Protein AF-N6TMQ9-F1 (afdb_monomer)

InterPro domains:
  IPR000626 Ubiquitin-like domain [PF00240] (33-83)
  IPR000626 Ubiquitin-like domain [PS50053] (31-88)
  IPR000626 Ubiquitin-like domain [SM00213] (31-98)
  IPR029071 Ubiquitin-like domain superfamily [SSF54236] (15-88)
  IPR041170 RING/Ubox-like zinc-binding domain [PF17978] (97-187)
  IPR044066 TRIAD supradomain [PS51873] (103-236)
  IPR047535 E3 ubiquitin-protein ligase parkin, RING finger, HC subclass [cd16627] (105-162)

Mean predicted aligned error: 17.0 Å

Structure (mmCIF, N/CA/C/O backbone):
data_AF-N6TMQ9-F1
#
_entry.id   AF-N6TMQ9-F1
#
loop_
_atom_site.group_PDB
_atom_site.id
_atom_site.type_symbol
_atom_site.label_atom_id
_atom_site.label_alt_id
_atom_site.label_comp_id
_atom_site.label_asym_id
_atom_site.label_entity_id
_atom_site.label_seq_id
_atom_site.pdbx_PDB_ins_code
_atom_site.Cartn_x
_atom_site.Cartn_y
_atom_site.Cartn_z
_atom_site.occupancy
_atom_site.B_iso_or_equiv
_atom_site.auth_seq_id
_atom_site.auth_comp_id
_atom_site.auth_asym_id
_atom_site.auth_atom_id
_atom_site.pdbx_PDB_model_num
ATOM 1 N N . MET A 1 1 ? -13.960 -50.297 29.062 1.00 49.88 1 MET A N 1
ATOM 2 C CA . MET A 1 1 ? -14.247 -49.759 27.713 1.00 49.88 1 MET A CA 1
ATOM 3 C C . MET A 1 1 ? -15.327 -48.664 27.676 1.00 49.88 1 MET A C 1
ATOM 5 O O . MET A 1 1 ? -15.375 -47.942 26.696 1.00 49.88 1 MET A O 1
ATOM 9 N N . LEU A 1 2 ? -16.142 -48.468 28.729 1.00 43.31 2 LEU A N 1
ATOM 10 C CA . LEU A 1 2 ? -17.252 -47.489 28.736 1.00 43.31 2 LEU A CA 1
ATOM 11 C C . LEU A 1 2 ? -16.959 -46.128 29.413 1.00 43.31 2 LEU A C 1
ATOM 13 O O . LEU A 1 2 ? -17.840 -45.283 29.476 1.00 43.31 2 LEU A O 1
ATOM 17 N N . ARG A 1 3 ? -15.743 -45.902 29.930 1.00 42.47 3 ARG A N 1
ATOM 18 C CA . ARG A 1 3 ? -15.333 -44.631 30.575 1.00 42.47 3 ARG A CA 1
ATOM 19 C C . ARG A 1 3 ? -14.547 -43.682 29.659 1.00 42.47 3 ARG A C 1
ATOM 21 O O . ARG A 1 3 ? -14.243 -42.569 30.060 1.00 42.47 3 ARG A O 1
ATOM 28 N N . PHE A 1 4 ? -14.220 -44.127 28.445 1.00 38.81 4 PHE A N 1
ATOM 29 C CA . PHE A 1 4 ? -13.441 -43.354 27.468 1.00 38.81 4 PHE A CA 1
ATOM 30 C C . PHE A 1 4 ? -14.332 -42.600 26.464 1.00 38.81 4 PHE A C 1
ATOM 32 O O . PHE A 1 4 ? -13.937 -41.568 25.938 1.00 38.81 4 PHE A O 1
ATOM 39 N N . LEU A 1 5 ? -15.558 -43.082 26.227 1.00 42.69 5 LEU A N 1
ATOM 40 C CA . LEU A 1 5 ? -16.507 -42.448 25.303 1.00 42.69 5 LEU A CA 1
ATOM 41 C C . LEU A 1 5 ? -17.233 -41.253 25.945 1.00 42.69 5 LEU A C 1
ATOM 43 O O . LEU A 1 5 ? -17.522 -40.274 25.267 1.00 42.69 5 LEU A O 1
ATOM 47 N N . THR A 1 6 ? -17.470 -41.273 27.260 1.00 46.84 6 THR A N 1
ATOM 48 C CA . THR A 1 6 ? -18.201 -40.200 27.960 1.00 46.84 6 THR A CA 1
ATOM 49 C C . THR A 1 6 ? -17.381 -38.922 28.163 1.00 46.84 6 THR A C 1
ATOM 51 O O . THR A 1 6 ? -17.963 -37.847 28.260 1.00 46.84 6 THR A O 1
ATOM 54 N N . SER A 1 7 ? -16.045 -39.001 28.199 1.00 47.62 7 SER A N 1
ATOM 55 C CA . SER A 1 7 ? -15.175 -37.815 28.294 1.00 47.62 7 SER A CA 1
ATOM 56 C C . SER A 1 7 ? -14.948 -37.138 26.940 1.00 47.62 7 SER A C 1
ATOM 58 O O . SER A 1 7 ? -14.754 -35.926 26.888 1.00 47.62 7 SER A O 1
ATOM 60 N N . PHE A 1 8 ? -15.022 -37.899 25.842 1.00 43.38 8 PHE A N 1
ATOM 61 C CA . PHE A 1 8 ? -14.800 -37.385 24.490 1.00 43.38 8 PHE A CA 1
ATOM 62 C C . PHE A 1 8 ? -16.003 -36.575 23.979 1.00 43.38 8 PHE A C 1
ATOM 64 O O . PHE A 1 8 ? -15.837 -35.457 23.493 1.00 43.38 8 PHE A O 1
ATOM 71 N N . PHE A 1 9 ? -17.228 -37.082 24.176 1.00 46.47 9 PHE A N 1
ATOM 72 C CA . PHE A 1 9 ? -18.453 -36.359 23.803 1.00 46.47 9 PHE A CA 1
ATOM 73 C C . PHE A 1 9 ? -18.733 -35.152 24.711 1.00 46.47 9 PHE A C 1
ATOM 75 O O . PHE A 1 9 ? -19.207 -34.126 24.227 1.00 46.47 9 PHE A O 1
ATOM 82 N N . GLY A 1 10 ? -18.384 -35.234 26.001 1.00 49.62 10 GLY A N 1
ATOM 83 C CA . GLY A 1 10 ? -18.523 -34.114 26.938 1.00 49.62 10 GLY A CA 1
ATOM 84 C C . GLY A 1 10 ? -17.637 -32.916 26.580 1.00 49.62 10 GLY A C 1
ATOM 85 O O . GLY A 1 10 ? -18.103 -31.781 26.626 1.00 49.62 10 GLY A O 1
ATOM 86 N N . ASN A 1 11 ? -16.392 -33.158 26.150 1.00 52.50 11 ASN A N 1
ATOM 87 C CA . ASN A 1 11 ? -15.477 -32.087 25.739 1.00 52.50 11 ASN A CA 1
ATOM 88 C C . ASN A 1 11 ? -15.899 -31.428 24.419 1.00 52.50 11 ASN A C 1
ATOM 90 O O . ASN A 1 11 ? -15.850 -30.206 24.305 1.00 52.50 11 ASN A O 1
ATOM 94 N N . LEU A 1 12 ? -16.368 -32.211 23.441 1.00 56.59 12 LEU A N 1
ATOM 95 C CA . LEU A 1 12 ? -16.851 -31.663 22.170 1.00 56.59 12 LEU A CA 1
ATOM 96 C C . LEU A 1 12 ? -18.105 -30.795 22.374 1.00 56.59 12 LEU A C 1
ATOM 98 O O . LEU A 1 12 ? -18.228 -29.733 21.765 1.00 56.59 12 LEU A O 1
ATOM 102 N N . PHE A 1 13 ? -18.997 -31.205 23.283 1.00 54.50 13 PHE A N 1
ATOM 103 C CA . PHE A 1 13 ? -20.203 -30.449 23.625 1.00 54.50 13 PHE A CA 1
ATOM 104 C C . PHE A 1 13 ? -19.884 -29.158 24.397 1.00 54.50 13 PHE A C 1
ATOM 106 O O . PHE A 1 13 ? -20.499 -28.130 24.131 1.00 54.50 13 PHE A O 1
ATOM 113 N N . GLN A 1 14 ? -18.875 -29.168 25.279 1.00 54.84 14 GLN A N 1
ATOM 114 C CA . GLN A 1 14 ? -18.392 -27.952 25.947 1.00 54.84 14 GLN A CA 1
ATOM 115 C C . GLN A 1 14 ? -17.724 -26.970 24.976 1.00 54.84 14 GLN A C 1
ATOM 117 O O . GLN A 1 14 ? -17.974 -25.772 25.059 1.00 54.84 14 GLN A O 1
ATOM 122 N N . ILE A 1 15 ? -16.943 -27.454 24.005 1.00 57.00 15 ILE A N 1
ATOM 123 C CA . ILE A 1 15 ? -16.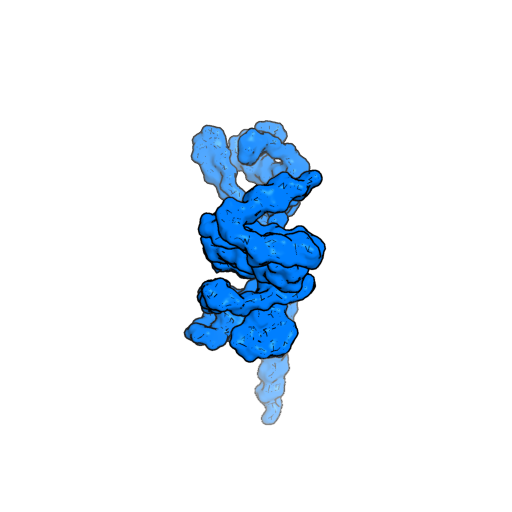315 -26.602 22.981 1.00 57.00 15 ILE A CA 1
ATOM 124 C C . ILE A 1 15 ? -17.372 -26.007 22.035 1.00 57.00 15 ILE A C 1
ATOM 126 O O . ILE A 1 15 ? -17.325 -24.814 21.739 1.00 57.00 15 ILE A O 1
ATOM 130 N N . MET A 1 16 ? -18.368 -26.794 21.606 1.00 48.00 16 MET A N 1
ATOM 131 C CA . MET A 1 16 ? -19.488 -26.284 20.801 1.00 48.00 16 MET A CA 1
ATOM 132 C C . MET A 1 16 ?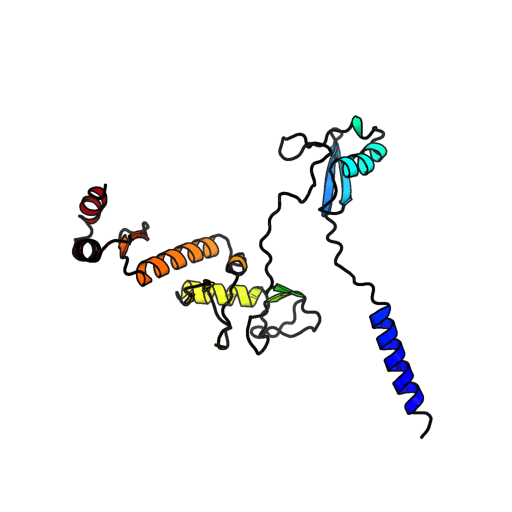 -20.351 -25.280 21.571 1.00 48.00 16 MET A C 1
ATOM 134 O O . MET A 1 16 ? -20.770 -24.277 20.995 1.00 48.00 16 MET A O 1
ATOM 138 N N . LEU A 1 17 ? -20.574 -25.495 22.871 1.00 51.78 17 LEU A N 1
ATOM 139 C CA . LEU A 1 17 ? -21.278 -24.535 23.717 1.00 51.78 17 LEU A CA 1
ATOM 140 C C . LEU A 1 17 ? -20.448 -23.253 23.905 1.00 51.78 17 LEU A C 1
ATOM 142 O O . LEU A 1 17 ? -21.020 -22.169 23.861 1.00 51.78 17 LEU A O 1
ATOM 146 N N . HIS A 1 18 ? -19.115 -23.336 24.001 1.00 49.88 18 HIS A N 1
ATOM 147 C CA . HIS A 1 18 ? -18.222 -22.166 24.034 1.00 49.88 18 HIS A CA 1
ATOM 148 C C . HIS A 1 18 ? -18.201 -21.386 22.707 1.00 49.88 18 HIS A C 1
ATOM 150 O O . HIS A 1 18 ? -18.075 -20.165 22.725 1.00 49.88 18 HIS A O 1
ATOM 156 N N . LEU A 1 19 ? -18.371 -22.057 21.560 1.00 49.53 19 LEU A N 1
ATOM 157 C CA . LEU A 1 19 ? -18.496 -21.417 20.241 1.00 49.53 19 LEU A CA 1
ATOM 158 C C . LEU A 1 19 ? -19.875 -20.774 20.019 1.00 49.53 19 LEU A C 1
ATOM 160 O O . LEU A 1 19 ? -19.959 -19.728 19.383 1.00 49.53 19 LEU A O 1
ATOM 164 N N . LEU A 1 20 ? -20.946 -21.353 20.576 1.00 50.25 20 LEU A N 1
ATOM 165 C CA . LEU A 1 20 ? -22.306 -20.794 20.522 1.00 50.25 20 LEU A CA 1
ATOM 166 C C . LEU A 1 20 ? -22.555 -19.698 21.576 1.00 50.25 20 LEU A C 1
ATOM 168 O O . LEU A 1 20 ? -23.409 -18.838 21.374 1.00 50.25 20 LEU A O 1
ATOM 172 N N . THR A 1 21 ? -21.800 -19.703 22.680 1.00 44.78 21 THR A N 1
ATOM 173 C CA . THR A 1 21 ? -21.795 -18.645 23.713 1.00 44.78 21 THR A CA 1
ATOM 174 C C . THR A 1 21 ? -20.707 -17.600 23.498 1.00 44.78 21 THR A C 1
ATOM 176 O O . THR A 1 21 ? -20.714 -16.572 24.180 1.00 44.78 21 THR A O 1
ATOM 179 N N . SER A 1 22 ? -19.811 -17.808 22.523 1.00 41.06 22 SER A N 1
ATOM 180 C CA . SER A 1 22 ? -18.932 -16.763 22.016 1.00 41.06 22 SER A CA 1
ATOM 181 C C . SER A 1 22 ? -19.818 -15.718 21.350 1.00 41.06 22 SER A C 1
ATOM 183 O O . SER A 1 22 ? -20.134 -15.777 20.161 1.00 41.06 22 SER A O 1
ATOM 185 N N . LYS A 1 23 ? -20.281 -14.761 22.164 1.00 45.53 23 LYS A N 1
ATOM 186 C CA . LYS A 1 23 ? -20.714 -13.447 21.705 1.00 45.53 23 LYS A CA 1
ATOM 187 C C . LYS A 1 23 ? -19.746 -13.080 20.594 1.00 45.53 23 LYS A C 1
ATOM 189 O O . LYS A 1 23 ? -18.543 -13.013 20.842 1.00 45.53 23 LYS A O 1
ATOM 194 N N . LYS A 1 24 ? -20.266 -12.875 19.383 1.00 43.69 24 LYS A N 1
ATOM 195 C CA . LYS A 1 24 ? -19.542 -12.145 18.351 1.00 43.69 24 LYS A CA 1
ATOM 196 C C . LYS A 1 24 ? -19.080 -10.858 19.024 1.00 43.69 24 LYS A C 1
ATOM 198 O O . LYS A 1 24 ? -19.863 -9.920 19.147 1.00 43.69 24 LYS A O 1
ATOM 203 N N . ASN A 1 25 ? -17.835 -10.823 19.483 1.00 39.78 25 ASN A N 1
ATOM 204 C CA . ASN A 1 25 ? -17.145 -9.588 19.778 1.00 39.78 25 ASN A CA 1
ATOM 205 C C . ASN A 1 25 ? -16.840 -9.002 18.404 1.00 39.78 25 ASN A C 1
ATOM 207 O O . ASN A 1 25 ? -15.722 -9.049 17.902 1.00 39.78 25 ASN A O 1
ATOM 211 N N . ILE A 1 26 ? -17.907 -8.520 17.759 1.00 42.19 26 ILE A N 1
ATOM 212 C CA . ILE A 1 26 ? -17.824 -7.374 16.878 1.00 42.19 26 ILE A CA 1
ATOM 213 C C . ILE A 1 26 ? -17.051 -6.387 17.734 1.00 42.19 26 ILE A C 1
ATOM 215 O O . ILE A 1 26 ? -17.527 -6.026 18.811 1.00 42.19 26 ILE A O 1
ATOM 219 N N . ILE A 1 27 ? -15.824 -6.071 17.329 1.00 47.19 27 ILE A N 1
ATOM 220 C CA . ILE A 1 27 ? -15.111 -4.921 17.861 1.00 47.19 27 ILE A CA 1
ATOM 221 C C . ILE A 1 27 ? -16.122 -3.786 17.722 1.00 47.19 27 ILE A C 1
ATOM 223 O O . ILE A 1 27 ? -16.440 -3.370 16.607 1.00 47.19 27 ILE A O 1
ATOM 227 N N . GLN A 1 28 ? -16.766 -3.398 18.822 1.00 47.31 28 GLN A N 1
ATOM 228 C CA . GLN A 1 28 ? -17.579 -2.201 18.828 1.00 47.31 28 GLN A CA 1
ATOM 229 C C . GLN A 1 28 ? -16.535 -1.110 18.658 1.00 47.31 28 GLN A C 1
ATOM 231 O O . GLN A 1 28 ? -15.801 -0.823 19.598 1.00 47.31 28 GLN A O 1
ATOM 236 N N . ASN A 1 29 ? -16.355 -0.629 17.425 1.00 58.31 29 ASN A N 1
ATOM 237 C CA . ASN A 1 29 ? -15.517 0.526 17.144 1.00 58.31 29 ASN A CA 1
ATOM 238 C C . ASN A 1 29 ? -16.144 1.691 17.912 1.00 58.31 29 ASN A C 1
ATOM 240 O O . ASN A 1 29 ? -17.051 2.338 17.407 1.00 58.31 29 ASN A O 1
ATOM 244 N N . LEU A 1 30 ? -15.738 1.874 19.164 1.00 67.94 30 LEU A N 1
ATOM 245 C CA . LEU A 1 30 ? -16.123 2.993 20.005 1.00 67.94 30 LEU A CA 1
ATOM 246 C C . LEU A 1 30 ? -15.142 4.124 19.709 1.00 67.94 30 LEU A C 1
ATOM 248 O O . LEU A 1 30 ? -13.927 3.928 19.714 1.00 67.94 30 LEU A O 1
ATOM 252 N N . LEU A 1 31 ? -15.682 5.295 19.402 1.00 81.12 31 LEU A N 1
ATOM 253 C CA . LEU A 1 31 ? -14.928 6.521 19.221 1.00 81.12 31 LEU A CA 1
ATOM 254 C C . LEU A 1 31 ? -14.891 7.256 20.564 1.00 81.12 31 LEU A C 1
ATOM 256 O O . LEU A 1 31 ? -15.930 7.711 21.047 1.00 81.12 31 LEU A O 1
ATOM 260 N N . SER A 1 32 ? -13.704 7.386 21.154 1.00 82.19 32 SER A N 1
ATOM 261 C CA . SER A 1 32 ? -13.502 8.211 22.348 1.00 82.19 32 SER A CA 1
ATOM 262 C C . SER A 1 32 ? -13.390 9.682 21.950 1.00 82.19 32 SER A C 1
ATOM 264 O O . SER A 1 32 ? -12.488 10.075 21.208 1.00 82.19 32 SER A O 1
ATOM 266 N N . ILE A 1 33 ? -14.311 10.507 22.442 1.00 83.88 33 ILE A N 1
ATOM 267 C CA . ILE A 1 33 ? -14.381 11.941 22.160 1.00 83.88 33 ILE A CA 1
ATOM 268 C C . ILE A 1 33 ? -14.059 12.724 23.426 1.00 83.88 33 ILE A C 1
ATOM 270 O O . ILE A 1 33 ? -14.658 12.517 24.482 1.00 83.88 33 ILE A O 1
ATOM 274 N N . TYR A 1 34 ? -13.147 13.685 23.285 1.00 85.62 34 TYR A N 1
ATOM 275 C CA . TYR A 1 34 ? -12.799 14.637 24.332 1.00 85.62 34 TYR A CA 1
ATOM 276 C C . TYR A 1 34 ? -13.560 15.944 24.123 1.00 85.62 34 TYR A C 1
ATOM 278 O O . TYR A 1 34 ? -13.341 16.660 23.145 1.00 85.62 34 TYR A O 1
ATOM 286 N N . VAL A 1 35 ? -14.443 16.277 25.060 1.00 87.25 35 VAL A N 1
ATOM 287 C CA . VAL A 1 35 ? -15.216 17.520 25.045 1.00 87.25 35 VAL A CA 1
ATOM 288 C C . VAL A 1 35 ? -14.588 18.502 26.019 1.00 87.25 35 VAL A C 1
ATOM 290 O O . VAL A 1 35 ? -14.665 18.330 27.236 1.00 87.25 35 VAL A O 1
ATOM 293 N N . LYS A 1 36 ? -13.958 19.544 25.476 1.00 86.38 36 LYS A N 1
ATOM 294 C CA . LYS A 1 36 ? -13.391 20.638 26.263 1.00 86.38 36 LYS A CA 1
ATOM 295 C C . LYS A 1 36 ? -14.423 21.748 26.431 1.00 86.38 36 LYS A C 1
ATOM 297 O O . LYS A 1 36 ? -14.937 22.275 25.448 1.00 86.38 36 LYS A O 1
ATOM 302 N N . THR A 1 37 ? -14.718 22.104 27.674 1.00 82.31 37 THR A N 1
ATOM 303 C CA . THR A 1 37 ? -15.678 23.162 27.998 1.00 82.31 37 THR A CA 1
ATOM 304 C C . THR A 1 37 ? -15.010 24.535 28.027 1.00 82.31 37 THR A C 1
ATOM 306 O O . THR A 1 37 ? -13.789 24.657 28.161 1.00 82.31 37 THR A O 1
ATOM 309 N N . ILE A 1 38 ? -15.827 25.591 27.963 1.00 77.88 38 ILE A N 1
ATOM 310 C CA . ILE A 1 38 ? -15.375 26.987 28.106 1.00 77.88 38 ILE A CA 1
ATOM 311 C C . ILE A 1 38 ? -14.731 27.219 29.489 1.00 77.88 38 ILE A C 1
ATOM 313 O O . ILE A 1 38 ? -13.807 28.016 29.611 1.00 77.88 38 ILE A O 1
ATOM 317 N N . GLY A 1 39 ? -15.155 26.468 30.513 1.00 75.00 39 GLY A N 1
ATOM 318 C CA . GLY A 1 39 ? -14.582 26.502 31.864 1.00 75.00 39 GLY A CA 1
ATOM 319 C C . GLY A 1 39 ? -13.255 25.748 32.018 1.00 75.00 39 GLY A C 1
ATOM 320 O O . GLY A 1 39 ? -12.732 25.665 33.125 1.00 75.00 39 GLY A O 1
ATOM 321 N N . GLY A 1 40 ? -12.710 25.176 30.939 1.00 77.25 40 GLY A N 1
ATOM 322 C CA . GLY A 1 40 ? -11.417 24.486 30.938 1.00 77.25 40 GLY A CA 1
ATOM 323 C C . GLY A 1 40 ? -11.456 23.021 31.384 1.00 77.25 40 GLY A C 1
ATOM 324 O O . GLY A 1 40 ? -10.428 22.348 31.308 1.00 77.25 40 GLY A O 1
ATOM 325 N N . SER A 1 41 ? -12.615 22.493 31.791 1.00 82.00 41 SER A N 1
ATOM 326 C CA . SER A 1 41 ? -12.777 21.063 32.074 1.00 82.00 41 SER A CA 1
ATOM 327 C C . SER A 1 41 ? -12.810 20.245 30.779 1.00 82.00 41 SER A C 1
ATOM 329 O O . SER A 1 41 ? -13.292 20.710 29.746 1.00 82.00 41 SER A O 1
ATOM 331 N N . THR A 1 42 ? -12.275 19.024 30.827 1.00 84.94 42 THR A N 1
ATOM 332 C CA . THR A 1 42 ? -12.314 18.074 29.706 1.00 84.94 42 THR A CA 1
ATOM 333 C C . THR A 1 42 ? -13.077 16.834 30.142 1.00 84.94 42 THR A C 1
ATOM 335 O O . THR A 1 42 ? -12.705 16.198 31.125 1.00 84.94 42 THR A O 1
ATOM 338 N N . LEU A 1 43 ? -14.141 16.505 29.417 1.00 85.12 43 LEU A N 1
ATOM 339 C CA . LEU A 1 43 ? -14.925 15.288 29.598 1.00 85.12 43 LEU A CA 1
ATOM 340 C C . LEU A 1 43 ? -14.540 14.284 28.512 1.00 85.12 43 LEU A C 1
ATOM 342 O O . LEU A 1 43 ? -14.361 14.670 27.359 1.00 85.12 43 LEU A O 1
ATOM 346 N N . CYS A 1 44 ? -14.420 13.010 28.873 1.00 84.12 44 CYS A N 1
ATOM 347 C CA . CYS A 1 44 ? -14.192 11.922 27.926 1.00 84.12 44 CYS A CA 1
ATOM 348 C C . CYS A 1 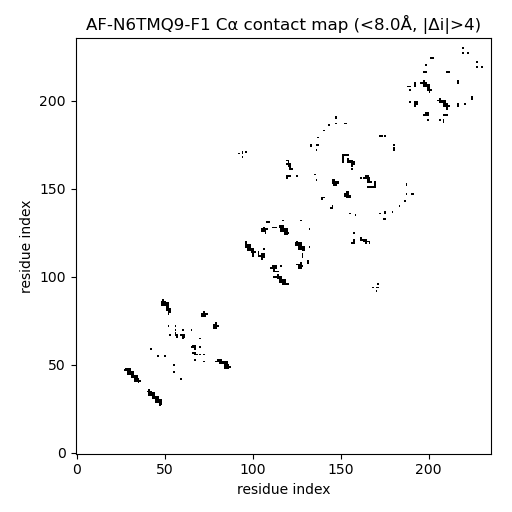44 ? -15.470 11.088 27.825 1.00 84.12 44 CYS A C 1
ATOM 350 O O . CYS A 1 44 ? -16.006 10.674 28.854 1.00 84.12 44 CYS A O 1
ATOM 352 N N . ILE A 1 45 ? -15.957 10.863 26.608 1.00 86.25 45 ILE A N 1
ATOM 353 C CA . ILE A 1 45 ? -17.116 10.009 26.341 1.00 86.25 45 ILE A CA 1
ATOM 354 C C . ILE A 1 45 ? -16.782 9.014 25.234 1.00 86.25 45 ILE A C 1
ATOM 356 O O . ILE A 1 45 ? -16.155 9.380 24.243 1.00 86.25 45 ILE A O 1
ATOM 360 N N . ASP A 1 46 ? -17.248 7.779 25.376 1.00 83.88 46 ASP A N 1
ATOM 361 C CA . ASP A 1 46 ? -17.168 6.773 24.320 1.00 83.88 46 ASP A CA 1
ATOM 362 C C . ASP A 1 46 ? -18.507 6.715 23.586 1.00 83.88 46 ASP A C 1
ATOM 364 O O . ASP A 1 46 ? -19.559 6.501 24.196 1.00 83.88 46 ASP A O 1
ATOM 368 N N . VAL A 1 47 ? -18.483 6.936 22.273 1.00 83.31 47 VAL A N 1
ATOM 369 C CA . VAL A 1 47 ? -19.689 6.960 21.440 1.00 83.31 47 VAL A CA 1
ATOM 370 C C . VAL A 1 47 ? -19.527 6.104 20.189 1.00 83.31 47 VAL A C 1
ATOM 372 O O . VAL A 1 47 ? -18.419 5.823 19.741 1.00 83.31 47 VAL A O 1
ATOM 375 N N . ASP A 1 48 ? -20.644 5.683 19.599 1.00 81.81 48 ASP A N 1
ATOM 376 C CA . ASP A 1 48 ? -20.629 5.022 18.292 1.00 81.81 48 ASP A CA 1
ATOM 377 C C . ASP A 1 48 ? -20.244 6.054 17.205 1.00 81.81 48 ASP A C 1
ATOM 379 O O . ASP A 1 48 ? -20.824 7.146 17.187 1.00 81.81 48 ASP A O 1
ATOM 383 N N . PRO A 1 49 ? -19.313 5.754 16.279 1.00 76.56 49 PRO A N 1
ATOM 384 C CA . PRO A 1 49 ? -18.942 6.644 15.176 1.00 76.56 49 PRO A CA 1
ATOM 385 C C . PRO A 1 49 ? -20.127 7.020 14.271 1.00 76.56 49 PRO A C 1
ATOM 387 O O . PRO A 1 49 ? -20.066 8.016 13.558 1.00 76.56 49 PRO A O 1
ATOM 390 N N . LYS A 1 50 ? -21.235 6.274 14.314 1.00 80.31 50 LYS A N 1
ATOM 391 C CA . LYS A 1 50 ? -22.475 6.579 13.584 1.00 80.31 50 LYS A CA 1
ATOM 392 C C . LYS A 1 50 ? -23.485 7.395 14.394 1.00 80.31 50 LYS A C 1
ATOM 394 O O . LYS A 1 50 ? -24.616 7.584 13.945 1.00 80.31 50 LYS A O 1
ATOM 399 N N . CYS A 1 51 ? -23.130 7.861 15.592 1.00 84.00 51 CYS A N 1
ATOM 400 C CA . CYS A 1 51 ? -24.040 8.667 16.397 1.00 84.00 51 CYS A CA 1
ATOM 401 C C . CYS A 1 51 ? -24.112 10.121 15.904 1.00 84.00 51 CYS A C 1
ATOM 403 O O . CYS A 1 51 ? -23.173 10.672 15.324 1.00 84.00 51 CYS A O 1
ATOM 405 N N . LYS A 1 52 ? -25.271 10.739 16.140 1.00 89.81 52 LYS A N 1
ATOM 406 C CA . LYS A 1 52 ? -25.534 12.142 15.818 1.00 89.81 52 LYS A CA 1
ATOM 407 C C . LYS A 1 52 ? -24.999 13.071 16.905 1.00 89.81 52 LYS A C 1
ATOM 409 O O . LYS A 1 52 ? -25.012 12.722 18.086 1.00 89.81 52 LYS A O 1
ATOM 414 N N . VAL A 1 53 ? -24.667 14.305 16.537 1.00 90.12 53 VAL A N 1
ATOM 415 C CA . VAL A 1 53 ? -24.307 15.373 17.488 1.00 90.12 53 VAL A CA 1
ATOM 416 C C . VAL A 1 53 ? -25.401 15.590 18.544 1.00 90.12 53 VAL A C 1
ATOM 418 O O . VAL A 1 53 ? -25.088 15.779 19.719 1.00 90.12 53 VAL A O 1
ATOM 421 N N . SER A 1 54 ? -26.680 15.461 18.175 1.00 91.44 54 SER A N 1
ATOM 422 C CA . SER A 1 54 ? -27.805 15.500 19.127 1.00 91.44 54 SER A CA 1
ATOM 423 C C . SER A 1 54 ? -27.682 14.496 20.283 1.00 91.44 54 SER A C 1
ATOM 425 O O . SER A 1 54 ? -28.094 14.783 21.408 1.00 91.44 54 SER A O 1
ATOM 427 N N . TYR A 1 55 ? -27.100 13.321 20.033 1.00 90.31 55 TYR A N 1
ATOM 428 C CA . TYR A 1 55 ? -26.872 12.299 21.050 1.00 90.31 55 TYR A CA 1
ATOM 429 C C . TYR A 1 55 ? -25.729 12.686 21.994 1.00 90.31 55 TYR A C 1
ATOM 431 O O . TYR A 1 55 ? -25.879 12.561 23.207 1.00 90.31 55 TYR A O 1
ATOM 439 N N . ILE A 1 56 ? -24.638 13.255 21.467 1.00 89.06 56 ILE A N 1
ATOM 440 C CA . ILE A 1 56 ? -23.546 13.804 22.289 1.00 89.06 56 ILE A CA 1
ATOM 441 C C . ILE A 1 56 ? -24.081 14.864 23.252 1.00 89.06 56 ILE A C 1
ATOM 443 O O . ILE A 1 56 ? -23.790 14.816 24.445 1.00 89.06 56 ILE A O 1
ATOM 447 N N . LYS A 1 57 ? -24.896 15.804 22.751 1.00 91.69 57 LYS A N 1
ATOM 448 C CA . LYS A 1 57 ? -25.481 16.869 23.576 1.00 91.69 57 LYS A CA 1
ATOM 449 C C . LYS A 1 57 ? -26.300 16.296 24.730 1.00 91.69 57 LYS A C 1
ATOM 451 O O . LYS A 1 57 ? -26.167 16.759 25.855 1.00 91.69 57 LYS A O 1
ATOM 456 N N . LYS A 1 58 ? -27.076 15.235 24.487 1.00 90.69 58 LYS A N 1
ATOM 457 C CA . LYS A 1 58 ? -27.833 14.532 25.538 1.00 90.69 58 LYS A CA 1
ATOM 458 C C . LYS A 1 58 ? -26.946 13.853 26.584 1.00 90.69 58 LYS A C 1
ATOM 460 O O . LYS A 1 58 ? -27.360 13.761 27.732 1.00 90.69 58 LYS A O 1
ATOM 465 N N . LEU A 1 59 ? -25.757 13.379 26.212 1.00 88.44 59 LEU A N 1
ATOM 466 C CA . LEU A 1 59 ? -24.818 12.755 27.151 1.00 88.44 59 LEU A CA 1
ATOM 467 C C . LEU A 1 59 ? -24.029 13.779 27.971 1.00 88.44 59 LEU A C 1
ATOM 469 O O . LEU A 1 59 ? -23.750 13.541 29.145 1.00 88.44 59 LEU A O 1
ATOM 473 N N . VAL A 1 60 ? -23.652 14.899 27.351 1.00 89.25 60 VAL A N 1
ATOM 474 C CA . VAL A 1 60 ? -22.721 15.872 27.935 1.00 89.25 60 VAL A CA 1
ATOM 475 C C . VAL A 1 60 ? -23.441 17.013 28.647 1.00 89.25 60 VAL A C 1
ATOM 477 O O . VAL A 1 60 ? -22.997 17.413 29.720 1.00 89.25 60 VAL A O 1
ATOM 480 N N . ALA A 1 61 ? -24.553 17.523 28.109 1.00 88.62 61 ALA A N 1
ATOM 481 C CA . ALA A 1 61 ? -25.251 18.670 28.693 1.00 88.62 61 ALA A CA 1
ATOM 482 C C . ALA A 1 61 ? -25.681 18.430 30.158 1.00 88.62 61 ALA A C 1
ATOM 484 O O . ALA A 1 61 ? -25.363 19.281 30.992 1.00 88.62 61 ALA A O 1
ATOM 485 N N . PRO A 1 62 ? -26.230 17.254 30.544 1.00 88.38 62 PRO A N 1
ATOM 486 C CA . PRO A 1 62 ? -26.561 16.979 31.945 1.00 88.38 62 PRO A CA 1
ATOM 487 C C . PRO A 1 62 ? -25.342 16.966 32.875 1.00 88.38 62 PRO A C 1
ATOM 489 O O . PRO A 1 62 ? -25.443 17.384 34.025 1.00 88.38 62 PRO A O 1
ATOM 492 N N . GLN A 1 63 ? -24.172 16.536 32.386 1.00 85.62 63 GLN A N 1
ATOM 493 C CA . GLN A 1 63 ? -22.923 16.544 33.166 1.00 85.62 63 GLN A CA 1
ATOM 494 C C . GLN A 1 63 ? -22.409 17.966 33.427 1.00 85.62 63 GLN A C 1
ATOM 496 O O . GLN A 1 63 ? -21.602 18.179 34.329 1.00 85.62 63 GLN A O 1
ATOM 501 N N . LEU A 1 64 ? -22.882 18.935 32.642 1.00 82.81 64 LEU A N 1
ATOM 502 C CA . LEU A 1 64 ? -22.567 20.355 32.771 1.00 82.81 64 LEU A CA 1
ATOM 503 C C . LEU A 1 64 ? -23.709 21.160 33.409 1.00 82.81 64 LEU A C 1
ATOM 505 O O . LEU A 1 64 ? -23.565 22.370 33.567 1.00 82.81 64 LEU A O 1
ATOM 509 N N . GLY A 1 65 ? -24.823 20.514 33.776 1.00 86.06 65 GLY A N 1
ATOM 510 C CA . GLY A 1 65 ? -26.013 21.187 34.301 1.00 86.06 65 GLY A CA 1
ATOM 511 C C . GLY A 1 65 ? -26.741 22.054 33.268 1.00 86.06 65 GLY A C 1
ATOM 512 O O . GLY A 1 65 ? -27.365 23.040 33.646 1.00 86.06 65 GLY A O 1
ATOM 513 N N . LEU A 1 66 ? -26.623 21.715 31.982 1.00 88.12 66 LEU A N 1
ATOM 514 C CA . LEU A 1 66 ? -27.239 22.417 30.854 1.00 88.12 66 LEU A CA 1
ATOM 515 C C . LEU A 1 66 ? -28.327 21.557 30.209 1.00 88.12 66 LEU A C 1
ATOM 517 O O . LEU A 1 66 ? -28.248 20.325 30.227 1.00 88.12 66 LEU A O 1
ATOM 521 N N . GLU A 1 67 ? -29.283 22.201 29.542 1.00 90.62 67 GLU A N 1
ATOM 522 C CA . GLU A 1 67 ? -30.201 21.493 28.651 1.00 90.62 67 GLU A CA 1
ATOM 523 C C . GLU A 1 67 ? -29.537 21.224 27.284 1.00 90.62 67 GLU A C 1
ATOM 525 O O . GLU A 1 67 ? -28.782 22.062 26.779 1.00 90.62 67 GLU A O 1
ATOM 530 N N . PRO A 1 68 ? -29.821 20.089 26.610 1.00 90.19 68 PRO A N 1
ATOM 531 C CA . PRO A 1 68 ? -29.195 19.754 25.326 1.00 90.19 68 PRO A CA 1
ATOM 532 C C . PRO A 1 68 ? -29.348 20.838 24.249 1.00 90.19 68 PRO A C 1
ATOM 534 O O . PRO A 1 68 ? -28.444 21.020 23.437 1.00 90.19 68 PRO A O 1
ATOM 537 N N . ASN A 1 69 ? -30.460 21.578 24.258 1.00 89.62 69 ASN A N 1
ATOM 538 C CA . ASN A 1 69 ? -30.741 22.645 23.291 1.00 89.62 69 ASN A CA 1
ATOM 539 C C . ASN A 1 69 ? -29.896 23.910 23.521 1.00 89.62 69 ASN A C 1
ATOM 541 O O . ASN A 1 69 ? -29.719 24.703 22.600 1.00 89.62 69 ASN A O 1
ATOM 545 N N . GLU A 1 70 ? -29.374 24.102 24.732 1.00 87.31 70 GLU A N 1
ATOM 546 C CA . GLU A 1 70 ? -28.520 25.241 25.089 1.00 87.31 70 GLU A CA 1
ATOM 547 C C . GLU A 1 70 ? -27.050 24.975 24.733 1.00 87.31 70 GLU A C 1
ATOM 549 O O . GLU A 1 70 ? -26.252 25.901 24.575 1.00 87.31 70 GLU A O 1
ATOM 554 N N . MET A 1 71 ? -26.682 23.700 24.568 1.00 86.69 71 MET A N 1
ATOM 555 C CA . MET A 1 71 ? -25.328 23.284 24.235 1.00 86.69 71 MET A CA 1
ATOM 556 C C . MET A 1 71 ? -25.040 23.452 22.738 1.00 86.69 71 MET A C 1
ATOM 558 O O . MET A 1 71 ? -25.690 22.857 21.873 1.00 86.69 71 MET A O 1
ATOM 562 N N . LYS A 1 72 ? -23.972 24.190 22.427 1.00 90.31 72 LYS A N 1
ATOM 563 C CA . LYS A 1 72 ? -23.397 24.289 21.080 1.00 90.31 72 LYS A CA 1
ATOM 564 C C . LYS A 1 72 ? -22.128 23.457 20.981 1.00 90.31 72 LYS A C 1
ATOM 566 O O . LYS A 1 72 ? -21.256 23.545 21.841 1.00 90.31 72 LYS A O 1
ATOM 571 N N . VAL A 1 73 ? -22.017 22.666 19.918 1.00 87.56 73 VAL A N 1
ATOM 572 C CA . VAL A 1 73 ? -20.824 21.861 19.633 1.00 87.56 73 VAL A CA 1
ATOM 573 C C . VAL A 1 73 ? -20.060 22.538 18.505 1.00 87.56 73 VAL A C 1
ATOM 575 O O . VAL A 1 73 ? -20.621 22.769 17.438 1.00 87.56 73 VAL A O 1
ATOM 578 N N . ILE A 1 74 ? -18.792 22.872 18.741 1.00 87.69 74 ILE A N 1
ATOM 579 C CA . ILE A 1 74 ? -17.914 23.507 17.753 1.00 87.69 74 ILE A CA 1
ATOM 580 C C . ILE A 1 74 ? -16.753 22.559 17.471 1.00 87.69 74 ILE A C 1
ATOM 582 O O . ILE A 1 74 ? -16.064 22.130 18.395 1.00 87.69 74 ILE A O 1
ATOM 586 N N . PHE A 1 75 ? -16.517 22.262 16.197 1.00 84.38 75 PHE A N 1
ATOM 587 C CA . PHE A 1 75 ? -15.399 21.443 15.743 1.00 84.38 75 PHE A CA 1
ATOM 588 C C . PHE A 1 75 ? -14.718 22.108 14.548 1.00 84.38 75 PHE A C 1
ATOM 590 O O . PHE A 1 75 ? -15.393 22.605 13.649 1.00 84.38 75 PHE A O 1
ATOM 597 N N . ALA A 1 76 ? -13.381 22.166 14.559 1.00 82.31 76 ALA A N 1
ATOM 598 C CA . ALA A 1 76 ? -12.578 22.828 13.522 1.00 82.31 76 ALA A CA 1
ATOM 599 C C . ALA A 1 76 ? -13.054 24.262 13.180 1.00 82.31 76 ALA A C 1
ATOM 601 O O . ALA A 1 76 ? -13.065 24.677 12.025 1.00 82.31 76 ALA A O 1
ATOM 602 N N . GLY A 1 77 ? -13.493 25.018 14.194 1.00 82.81 77 GLY A N 1
ATOM 603 C CA . GLY A 1 77 ? -13.998 26.386 14.025 1.00 82.81 77 GLY A CA 1
ATOM 604 C C . GLY A 1 77 ? -15.420 26.497 13.458 1.00 82.81 77 GLY A C 1
ATOM 605 O O . GLY A 1 77 ? -15.885 27.611 13.234 1.00 82.81 77 GLY A O 1
ATOM 606 N N . LYS A 1 78 ? -16.132 25.381 13.253 1.00 85.25 78 LYS A N 1
ATOM 607 C CA . LYS A 1 78 ? -17.508 25.345 12.740 1.00 85.25 78 LYS A CA 1
ATOM 608 C C . LYS A 1 78 ? -18.480 24.802 13.791 1.00 85.25 78 LYS A C 1
ATOM 610 O O . LYS A 1 78 ? -18.214 23.774 14.410 1.00 85.25 78 LYS A O 1
ATOM 615 N N . GLU A 1 79 ? -19.616 25.475 13.978 1.00 88.94 79 GLU A N 1
ATOM 616 C CA . GLU A 1 79 ? -20.731 24.952 14.783 1.00 88.94 79 GLU A CA 1
ATOM 617 C C . GLU A 1 79 ? -21.371 23.757 14.053 1.00 88.94 79 GLU A C 1
ATOM 619 O O . GLU A 1 79 ? -21.713 23.850 12.871 1.00 88.94 79 GLU A O 1
ATOM 624 N N . LEU A 1 80 ? -21.493 22.621 14.741 1.00 89.81 80 LEU A N 1
ATOM 625 C CA . LEU A 1 80 ? -22.099 21.405 14.205 1.00 89.81 80 LEU A CA 1
ATOM 626 C C . LEU A 1 80 ? -23.600 21.371 14.515 1.00 89.81 80 LEU A C 1
ATOM 628 O O . LEU A 1 80 ? -24.013 21.565 15.660 1.00 89.81 80 LEU A O 1
ATOM 632 N N . GLY A 1 81 ? -24.405 21.089 13.489 1.00 89.56 81 GLY A N 1
ATOM 633 C CA . GLY A 1 81 ? -25.845 20.870 13.631 1.00 89.56 81 GLY A CA 1
ATOM 634 C C . GLY A 1 81 ? -26.172 19.509 14.250 1.00 89.56 81 GLY A C 1
ATOM 635 O O . GLY A 1 81 ? -25.384 18.571 14.169 1.00 89.56 81 GLY A O 1
ATOM 636 N N . ASP A 1 82 ? -27.363 19.391 14.832 1.00 89.31 82 ASP A N 1
ATOM 637 C CA . ASP A 1 82 ? -27.810 18.209 15.584 1.00 89.31 82 ASP A CA 1
ATOM 638 C C . ASP A 1 82 ? -27.914 16.924 14.753 1.00 89.31 82 ASP A C 1
ATOM 640 O O . ASP A 1 82 ? -27.788 15.823 15.300 1.00 89.31 82 ASP A O 1
ATOM 644 N N . ASP A 1 83 ? -28.126 17.070 13.445 1.00 88.50 83 ASP A N 1
ATOM 645 C CA . ASP A 1 83 ? -28.240 15.972 12.486 1.00 88.50 83 ASP A CA 1
ATOM 646 C C . ASP A 1 83 ? -26.903 15.483 11.927 1.00 88.50 83 ASP A C 1
ATOM 648 O O . ASP A 1 83 ? -26.882 14.439 11.279 1.00 88.50 83 ASP A O 1
ATOM 652 N N . ILE A 1 84 ? -25.796 16.186 12.200 1.00 84.38 84 ILE A N 1
ATOM 653 C CA . ILE A 1 84 ? -24.464 15.758 11.766 1.00 84.38 84 ILE A CA 1
ATOM 654 C C . ILE A 1 84 ? -24.099 14.450 12.469 1.00 84.38 84 ILE A C 1
ATOM 656 O O . ILE A 1 84 ? -24.171 14.349 13.697 1.00 84.38 84 ILE A O 1
ATOM 660 N N . VAL A 1 85 ? -23.681 13.460 11.684 1.00 84.12 85 VAL A N 1
ATOM 661 C CA . VAL A 1 85 ? -23.111 12.204 12.172 1.00 84.12 85 VAL A CA 1
ATOM 662 C C . VAL A 1 85 ? -21.596 12.358 12.265 1.00 84.12 85 VAL A C 1
ATOM 664 O O . VAL A 1 85 ? -20.955 12.845 11.336 1.00 84.12 85 VAL A O 1
ATOM 667 N N . ILE A 1 86 ? -21.014 11.959 13.396 1.00 74.81 86 ILE A N 1
ATOM 668 C CA . ILE A 1 86 ? -19.595 12.217 13.702 1.00 74.81 86 ILE A CA 1
ATOM 669 C C . ILE A 1 86 ? -18.658 11.491 12.723 1.00 74.81 86 ILE A C 1
ATOM 671 O O . ILE A 1 86 ? -17.597 12.011 12.400 1.00 74.81 86 ILE A O 1
ATOM 675 N N . GLY A 1 87 ? -19.063 10.324 12.215 1.00 66.19 87 GLY A N 1
ATOM 676 C CA . GLY A 1 87 ? -18.265 9.486 11.318 1.00 66.19 87 GLY A CA 1
ATOM 677 C C . GLY A 1 87 ? -18.587 9.593 9.826 1.00 66.19 87 GLY A C 1
ATOM 678 O O . GLY A 1 87 ? -18.140 8.736 9.072 1.00 66.19 87 GLY A O 1
ATOM 679 N N . GLU A 1 88 ? -19.376 10.573 9.367 1.00 59.03 88 GLU A N 1
ATOM 680 C CA . GLU A 1 88 ? -19.798 10.620 7.952 1.00 59.03 88 GLU A CA 1
ATOM 681 C C . GLU A 1 88 ? -18.726 11.125 6.968 1.00 59.03 88 GLU A C 1
ATOM 683 O O . GLU A 1 88 ? -18.862 10.882 5.771 1.00 59.03 88 GLU A O 1
ATOM 688 N N . ASN A 1 89 ? -17.641 11.758 7.431 1.00 53.88 89 ASN A N 1
ATOM 689 C CA . ASN A 1 89 ? -16.628 12.341 6.534 1.00 53.88 89 ASN A CA 1
ATOM 690 C C . ASN A 1 89 ? -15.238 11.693 6.591 1.00 53.88 89 ASN A C 1
ATOM 692 O O . ASN A 1 89 ? -14.377 12.055 5.790 1.00 53.88 89 ASN A O 1
ATOM 696 N N . ASP A 1 90 ? -15.025 10.702 7.455 1.00 54.84 90 ASP A N 1
ATOM 697 C CA . ASP A 1 90 ? -13.754 9.979 7.519 1.00 54.84 90 ASP A CA 1
ATOM 698 C C . ASP A 1 90 ? -13.811 8.758 6.592 1.00 54.84 90 ASP A C 1
ATOM 700 O O . ASP A 1 90 ? -13.976 7.613 7.017 1.00 54.84 90 ASP A O 1
ATOM 704 N N . GLN A 1 91 ? -13.713 9.003 5.282 1.00 69.38 91 GLN A N 1
ATOM 705 C CA . GLN A 1 91 ? -13.508 7.923 4.317 1.00 69.38 91 GLN A CA 1
ATOM 706 C C . GLN A 1 91 ? -12.068 7.418 4.436 1.00 69.38 91 GLN A C 1
ATOM 708 O O . GLN A 1 91 ? -11.119 8.095 4.048 1.00 69.38 91 GLN A O 1
ATOM 713 N N . ALA A 1 92 ? -11.912 6.211 4.971 1.00 75.19 92 ALA A N 1
ATOM 714 C CA . ALA A 1 92 ? -10.649 5.491 4.984 1.00 75.19 92 ALA A CA 1
ATOM 715 C C . ALA A 1 92 ? -10.699 4.333 3.984 1.00 75.19 92 ALA A C 1
ATOM 717 O O . ALA A 1 92 ? -11.714 3.644 3.862 1.00 75.19 92 ALA A O 1
ATOM 718 N N . VAL A 1 93 ? -9.587 4.098 3.289 1.00 80.06 93 VAL A N 1
ATOM 719 C CA . VAL A 1 93 ? -9.441 2.927 2.421 1.00 80.06 93 VAL A CA 1
ATOM 720 C C . VAL A 1 93 ? -9.193 1.695 3.300 1.00 80.06 93 VAL A C 1
ATOM 722 O O . VAL A 1 93 ? -8.269 1.719 4.119 1.00 80.06 93 VAL A O 1
ATOM 725 N N . PRO A 1 94 ? -9.993 0.620 3.178 1.00 84.69 94 PRO A N 1
ATOM 726 C CA . PRO A 1 94 ? -9.764 -0.599 3.940 1.00 84.69 94 PRO A CA 1
ATOM 727 C C . PRO A 1 94 ? -8.487 -1.302 3.465 1.00 84.69 94 PRO A C 1
ATOM 729 O O . PRO A 1 94 ? -8.312 -1.559 2.278 1.00 84.69 94 PRO A O 1
ATOM 732 N N . LEU A 1 95 ? -7.613 -1.652 4.411 1.00 90.00 95 LEU A N 1
ATOM 733 C CA . LEU A 1 95 ? -6.397 -2.430 4.156 1.00 90.00 95 LEU A CA 1
ATOM 734 C C . LEU A 1 95 ? -6.647 -3.906 4.501 1.00 90.00 95 LEU A C 1
ATOM 736 O O . LEU A 1 95 ? -6.312 -4.379 5.585 1.00 90.00 95 LEU A O 1
ATOM 740 N N . ASP A 1 96 ? -7.303 -4.621 3.591 1.00 89.19 96 ASP A N 1
ATOM 741 C CA . ASP A 1 96 ? -7.850 -5.974 3.774 1.00 89.19 96 ASP A CA 1
ATOM 742 C C . ASP A 1 96 ? -6.801 -7.096 3.922 1.00 89.19 96 ASP A C 1
ATOM 744 O O . ASP A 1 96 ? -7.116 -8.197 4.408 1.00 89.19 96 ASP A O 1
ATOM 748 N N . LEU A 1 97 ? -5.551 -6.823 3.541 1.00 93.25 97 LEU A N 1
ATOM 749 C CA . LEU A 1 97 ? -4.416 -7.732 3.714 1.00 93.25 97 LEU A CA 1
ATOM 750 C C . LEU A 1 97 ? -3.759 -7.606 5.096 1.00 93.25 97 LEU A C 1
ATOM 752 O O . LEU A 1 97 ? -2.975 -8.477 5.477 1.00 93.25 97 LEU A O 1
ATOM 756 N N . ILE A 1 98 ? -4.093 -6.571 5.875 1.00 93.06 98 ILE A N 1
ATOM 757 C CA . ILE A 1 98 ? -3.638 -6.409 7.260 1.00 93.06 98 ILE A CA 1
ATOM 758 C C . ILE A 1 98 ? -4.659 -7.060 8.193 1.00 93.06 98 ILE A C 1
ATOM 760 O O . ILE A 1 98 ? -5.820 -6.661 8.249 1.00 93.06 98 ILE A O 1
ATOM 764 N N . ARG A 1 99 ? -4.237 -8.092 8.929 1.00 87.19 99 ARG A N 1
ATOM 765 C CA . ARG A 1 99 ? -5.133 -8.936 9.732 1.00 87.19 99 ARG A CA 1
ATOM 766 C C . ARG A 1 99 ? -4.539 -9.259 11.105 1.00 87.19 99 ARG A C 1
ATOM 768 O O . ARG A 1 99 ? -3.317 -9.352 11.233 1.00 87.19 99 ARG A O 1
ATOM 775 N N . PRO A 1 100 ? -5.380 -9.476 12.133 1.00 86.12 100 PRO A N 1
ATOM 776 C CA . PRO A 1 100 ? -4.912 -9.960 13.424 1.00 86.12 100 PRO A CA 1
ATOM 777 C C . PRO A 1 100 ? -4.377 -11.395 13.317 1.00 86.12 100 PRO A C 1
ATOM 779 O O . PRO A 1 100 ? -4.962 -12.259 12.661 1.00 86.12 100 PRO A O 1
ATOM 782 N N . ASN A 1 101 ? -3.287 -11.672 14.020 1.00 89.50 101 ASN A N 1
ATOM 783 C CA . ASN A 1 101 ? -2.597 -12.954 14.053 1.00 89.50 101 ASN A CA 1
ATOM 784 C C . ASN A 1 101 ? -3.104 -13.847 15.190 1.00 89.50 101 ASN A C 1
ATOM 786 O O . ASN A 1 101 ? -2.370 -14.236 16.097 1.00 89.50 101 ASN A O 1
ATOM 790 N N . LEU A 1 102 ? -4.386 -14.200 15.139 1.00 87.56 102 LEU A N 1
ATOM 791 C CA . LEU A 1 102 ? -5.035 -14.994 16.191 1.00 87.56 102 LEU A CA 1
ATOM 792 C C . LEU A 1 102 ? -4.415 -16.390 16.376 1.00 87.56 102 LEU A C 1
ATOM 794 O O . LEU A 1 102 ? -4.577 -17.012 17.421 1.00 87.56 102 LEU A O 1
ATOM 798 N N . LYS A 1 103 ? -3.722 -16.888 15.348 1.00 90.31 103 LYS A N 1
ATOM 799 C CA . LYS A 1 103 ? -3.079 -18.206 15.325 1.00 90.31 103 LYS A CA 1
ATOM 800 C C . LYS A 1 103 ? -1.599 -18.166 15.730 1.00 90.31 103 LYS A C 1
ATOM 802 O O . LYS A 1 103 ? -0.965 -19.214 15.691 1.00 90.31 103 LYS A O 1
ATOM 807 N N . GLN A 1 104 ? -1.060 -16.992 16.083 1.00 92.88 104 GLN A N 1
ATOM 808 C CA . GLN A 1 104 ? 0.356 -16.791 16.428 1.00 92.88 104 GLN A CA 1
ATOM 809 C C . GLN A 1 104 ? 1.316 -17.382 15.383 1.00 92.88 104 GLN A C 1
ATOM 811 O O . GLN A 1 104 ? 2.337 -17.985 15.710 1.00 92.88 104 GLN A O 1
ATOM 816 N N . VAL A 1 105 ? 0.976 -17.238 14.101 1.00 93.62 105 VAL A N 1
ATOM 817 C CA . VAL A 1 105 ? 1.814 -17.747 13.015 1.00 93.62 105 VAL A CA 1
ATOM 818 C C . VAL A 1 105 ? 3.043 -16.839 12.897 1.00 93.62 105 VAL A C 1
ATOM 820 O O . VAL A 1 105 ? 2.883 -15.612 12.865 1.00 93.62 105 VAL A O 1
ATOM 823 N N . PRO A 1 106 ? 4.263 -17.399 12.853 1.00 95.44 106 PRO A N 1
ATOM 824 C CA . PRO A 1 106 ? 5.476 -16.606 12.753 1.00 95.44 106 PRO A CA 1
ATOM 825 C C . PRO A 1 106 ? 5.590 -15.933 11.384 1.00 95.44 106 PRO A C 1
ATOM 827 O O . PRO A 1 106 ? 5.179 -16.465 10.352 1.00 95.44 106 PRO A O 1
ATOM 830 N N . CYS A 1 107 ? 6.192 -14.751 11.374 1.00 96.12 107 CYS A N 1
ATOM 831 C CA . CYS A 1 107 ? 6.566 -14.040 10.169 1.00 96.12 107 CYS A CA 1
ATOM 832 C C . CYS A 1 107 ? 7.560 -14.859 9.350 1.00 96.12 107 CYS A C 1
ATOM 834 O O . CYS A 1 107 ? 8.568 -15.327 9.873 1.00 96.12 107 CYS A O 1
ATOM 836 N N . LEU A 1 108 ? 7.326 -14.928 8.037 1.00 95.00 108 LEU A N 1
ATOM 837 C CA . LEU A 1 108 ? 8.210 -15.614 7.097 1.00 95.00 108 LEU A CA 1
ATOM 838 C C . LEU A 1 108 ? 9.667 -15.111 7.129 1.00 95.00 108 LEU A C 1
ATOM 840 O O . LEU A 1 108 ? 10.577 -15.876 6.836 1.00 95.00 108 LEU A O 1
ATOM 844 N N . ALA A 1 109 ? 9.889 -13.836 7.462 1.00 94.94 109 ALA A N 1
ATOM 845 C CA . ALA A 1 109 ? 11.205 -13.203 7.404 1.00 94.94 109 ALA A CA 1
ATOM 846 C C . ALA A 1 109 ? 11.937 -13.171 8.757 1.00 94.94 109 ALA A C 1
ATOM 848 O O . ALA A 1 109 ? 13.108 -13.534 8.812 1.00 94.94 109 ALA A O 1
ATOM 849 N N . CYS A 1 110 ? 11.281 -12.733 9.839 1.00 96.75 110 CYS A N 1
ATOM 850 C CA . CYS A 1 110 ? 11.926 -12.594 11.155 1.00 96.75 110 CYS A CA 1
ATOM 851 C C . CYS A 1 110 ? 11.589 -13.710 12.151 1.00 96.75 110 CYS A C 1
ATOM 853 O O . CYS A 1 110 ? 12.159 -13.732 13.235 1.00 96.75 110 CYS A O 1
ATOM 855 N N . LEU A 1 111 ? 10.674 -14.625 11.807 1.00 95.62 111 LEU A N 1
ATOM 856 C CA . LEU A 1 111 ? 10.192 -15.714 12.669 1.00 95.62 111 LEU A CA 1
ATOM 857 C C . LEU A 1 111 ? 9.468 -15.267 13.954 1.00 95.62 111 LEU A C 1
ATOM 859 O O . LEU A 1 111 ? 9.073 -16.106 14.761 1.00 95.62 111 LEU A O 1
ATOM 863 N N . GLU A 1 112 ? 9.224 -13.969 14.130 1.00 94.56 112 GLU A N 1
ATOM 864 C CA . GLU A 1 112 ? 8.412 -13.432 15.225 1.00 94.56 112 GLU A CA 1
ATOM 865 C C . GLU A 1 112 ? 6.916 -13.554 14.914 1.00 94.56 112 GLU A C 1
ATOM 867 O O . GLU A 1 112 ? 6.508 -13.438 13.759 1.00 94.56 112 GLU A O 1
ATOM 872 N N . ALA A 1 113 ? 6.080 -13.728 15.939 1.00 94.25 113 ALA A N 1
ATOM 873 C CA . ALA A 1 113 ? 4.626 -13.844 15.806 1.00 94.25 113 ALA A CA 1
ATOM 874 C C . ALA A 1 113 ? 3.896 -12.643 16.446 1.00 94.25 113 ALA A C 1
ATOM 876 O O . ALA A 1 113 ? 3.284 -12.792 17.505 1.00 94.25 113 ALA A O 1
ATOM 877 N N . PRO A 1 114 ? 3.962 -11.436 15.850 1.00 87.94 114 PRO A N 1
ATOM 878 C CA . PRO A 1 114 ? 3.272 -10.267 16.384 1.00 87.94 114 PRO A CA 1
ATOM 879 C C . PRO A 1 114 ? 1.757 -10.377 16.194 1.00 87.94 114 PRO A C 1
ATOM 881 O O . PRO A 1 114 ? 1.271 -11.157 15.374 1.00 87.94 114 PRO A O 1
ATOM 884 N N . GLU A 1 115 ? 1.014 -9.550 16.928 1.00 86.88 115 GLU A N 1
ATOM 885 C CA . GLU A 1 115 ? -0.455 -9.567 16.969 1.00 86.88 115 GLU A CA 1
ATOM 886 C C . GLU A 1 115 ? -1.126 -9.154 15.655 1.00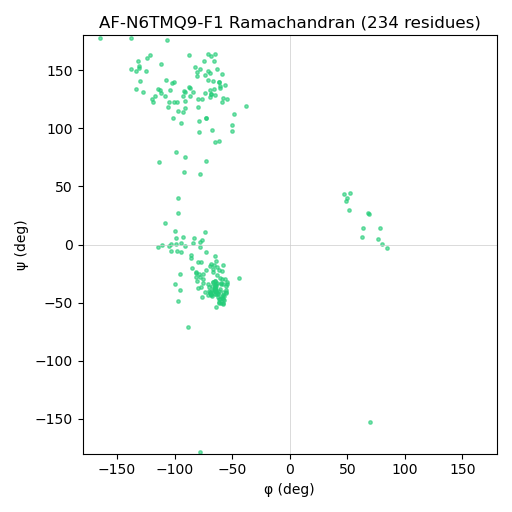 86.88 115 GLU A C 1
ATOM 888 O O . GLU A 1 115 ? -2.270 -9.530 15.414 1.00 86.88 115 GLU A O 1
ATOM 893 N N . ILE A 1 116 ? -0.439 -8.389 14.802 1.00 89.12 116 ILE A N 1
ATOM 894 C CA . ILE A 1 116 ? -0.953 -7.905 13.516 1.00 89.12 116 ILE A CA 1
ATOM 895 C C . ILE A 1 116 ? 0.041 -8.272 12.419 1.00 89.12 116 ILE A C 1
ATOM 897 O O . ILE A 1 116 ? 1.243 -8.024 12.535 1.00 89.12 116 ILE A O 1
ATOM 901 N N . MET A 1 117 ? -0.478 -8.849 11.339 1.00 92.81 117 MET A N 1
ATOM 902 C CA . MET A 1 117 ? 0.302 -9.378 10.227 1.00 92.81 117 MET A CA 1
ATOM 903 C C . MET A 1 117 ? -0.244 -8.886 8.891 1.00 92.81 117 MET A C 1
ATOM 905 O O . MET A 1 117 ? -1.433 -8.609 8.741 1.00 92.81 117 MET A O 1
ATOM 909 N N . PHE A 1 118 ? 0.638 -8.826 7.903 1.00 96.31 118 PHE A N 1
ATOM 910 C CA . PHE A 1 118 ? 0.297 -8.678 6.500 1.00 96.31 118 PHE A CA 1
ATOM 911 C C . PHE A 1 118 ? 0.198 -10.066 5.857 1.00 96.31 118 PHE A C 1
ATOM 913 O O . PHE A 1 118 ? 1.130 -10.863 5.972 1.00 96.31 118 PHE A O 1
ATOM 920 N N . THR A 1 119 ? -0.909 -10.355 5.178 1.00 96.31 119 THR A N 1
ATOM 921 C CA . THR A 1 119 ? -1.140 -11.613 4.451 1.00 96.31 119 THR A CA 1
ATOM 922 C C . THR A 1 119 ? -1.025 -11.359 2.955 1.00 96.31 119 THR A C 1
ATOM 924 O O . THR A 1 119 ? -1.798 -10.584 2.401 1.00 96.31 119 THR A O 1
ATOM 927 N N . PHE A 1 120 ? -0.072 -12.001 2.283 1.00 97.00 120 PHE A N 1
ATOM 928 C CA . PHE A 1 120 ? 0.054 -11.893 0.831 1.00 97.00 120 PHE A CA 1
ATOM 929 C C . PHE A 1 120 ? -1.102 -12.631 0.140 1.00 97.00 120 PHE A C 1
ATOM 931 O O . PHE A 1 120 ? -1.465 -13.722 0.585 1.00 97.00 120 PHE A O 1
ATOM 938 N N . PRO A 1 121 ? -1.659 -12.094 -0.962 1.00 95.25 121 PRO A N 1
ATOM 939 C CA . PRO A 1 121 ? -2.793 -12.694 -1.661 1.00 95.25 121 PRO A CA 1
ATOM 940 C C . PRO A 1 121 ? -2.343 -13.875 -2.539 1.00 95.25 121 PRO A C 1
ATOM 942 O O . PRO A 1 121 ? -2.476 -13.844 -3.755 1.00 95.25 121 PRO A O 1
ATOM 945 N N . CYS A 1 122 ? -1.755 -14.911 -1.940 1.00 95.06 122 CYS A N 1
ATOM 946 C CA . CYS A 1 122 ? -1.287 -16.112 -2.629 1.00 95.06 122 CYS A CA 1
ATOM 947 C C . CYS A 1 122 ? -1.961 -17.378 -2.086 1.00 95.06 122 CYS A C 1
ATOM 949 O O . CYS A 1 122 ? -2.481 -17.393 -0.977 1.00 95.06 122 CYS A O 1
ATOM 951 N N . GLN A 1 123 ? -1.890 -18.475 -2.844 1.00 93.56 123 GLN A N 1
ATOM 952 C CA . GLN A 1 123 ? -2.510 -19.760 -2.476 1.00 93.56 123 GLN A CA 1
ATOM 953 C C . GLN A 1 123 ? -1.949 -20.391 -1.188 1.00 93.56 123 GLN A C 1
ATOM 955 O O . GLN A 1 123 ? -2.591 -21.259 -0.607 1.00 93.56 123 GLN A O 1
ATOM 960 N N . ASN A 1 124 ? -0.756 -19.972 -0.758 1.00 92.44 124 ASN A N 1
ATOM 961 C CA . ASN A 1 124 ? -0.065 -20.516 0.413 1.00 92.44 124 ASN A CA 1
ATOM 962 C C . ASN A 1 124 ? -0.243 -19.654 1.674 1.00 92.44 124 ASN A C 1
ATOM 964 O O . ASN A 1 124 ? 0.426 -19.925 2.668 1.00 92.44 124 ASN A O 1
ATOM 968 N N . ASP A 1 125 ? -1.072 -18.600 1.622 1.00 90.50 125 ASP A N 1
ATOM 969 C CA . ASP A 1 125 ? -1.304 -17.663 2.731 1.00 90.50 125 ASP A CA 1
ATOM 970 C C . ASP A 1 125 ? 0.005 -17.188 3.392 1.00 90.50 125 ASP A C 1
ATOM 972 O O . ASP A 1 125 ? 0.137 -17.155 4.617 1.00 90.50 125 ASP A O 1
ATOM 976 N N . HIS A 1 126 ? 1.022 -16.851 2.588 1.00 95.75 126 HIS A N 1
ATOM 977 C CA . HIS A 1 126 ? 2.285 -16.357 3.134 1.00 95.75 126 HIS A CA 1
ATOM 978 C C . HIS A 1 126 ? 2.043 -15.067 3.921 1.00 95.75 126 HIS A C 1
ATOM 980 O O . HIS A 1 126 ? 1.360 -14.158 3.448 1.00 95.75 126 HIS A O 1
ATOM 986 N N . ILE A 1 127 ? 2.661 -14.961 5.097 1.00 96.00 127 ILE A N 1
ATOM 987 C CA . ILE A 1 127 ? 2.495 -13.808 5.980 1.00 96.00 127 ILE A CA 1
ATOM 988 C C . ILE A 1 127 ? 3.827 -13.158 6.353 1.00 96.00 127 ILE A C 1
ATOM 990 O O . ILE A 1 127 ? 4.860 -13.817 6.502 1.00 96.00 127 ILE A O 1
ATOM 994 N N . ALA A 1 128 ? 3.789 -11.850 6.575 1.00 96.88 128 ALA A N 1
ATOM 995 C CA . ALA A 1 128 ? 4.896 -11.080 7.121 1.00 96.88 128 ALA A CA 1
ATOM 996 C C . ALA A 1 128 ? 4.405 -10.143 8.225 1.00 96.88 128 ALA A C 1
ATOM 998 O O . ALA A 1 128 ? 3.277 -9.660 8.178 1.00 96.88 128 ALA A O 1
ATOM 999 N N . CYS A 1 129 ? 5.248 -9.850 9.215 1.00 96.12 129 CYS A N 1
ATOM 1000 C CA . CYS A 1 129 ? 4.958 -8.750 10.125 1.00 96.12 129 CYS A CA 1
ATOM 1001 C C . CYS A 1 129 ? 5.007 -7.419 9.363 1.00 96.12 129 CYS A C 1
ATOM 1003 O O . CYS A 1 129 ? 5.656 -7.311 8.316 1.00 96.12 129 CYS A O 1
ATOM 1005 N N . LEU A 1 130 ? 4.349 -6.386 9.896 1.00 95.19 130 LEU A N 1
ATOM 1006 C CA . LEU A 1 130 ? 4.293 -5.075 9.237 1.00 95.19 130 LEU A CA 1
ATOM 1007 C C . LEU A 1 130 ? 5.686 -4.466 9.020 1.00 95.19 130 LEU A C 1
ATOM 1009 O O . LEU A 1 130 ? 5.927 -3.829 7.996 1.00 95.19 130 LEU A O 1
ATOM 1013 N N . TYR A 1 131 ? 6.623 -4.713 9.941 1.00 95.06 131 TYR A N 1
ATOM 1014 C CA . TYR A 1 131 ? 8.008 -4.272 9.795 1.00 95.06 131 TYR A CA 1
ATOM 1015 C C . TYR A 1 131 ? 8.694 -4.936 8.594 1.00 95.06 131 TYR A C 1
ATOM 1017 O O . TYR A 1 131 ? 9.199 -4.238 7.716 1.00 95.06 131 TYR A O 1
ATOM 1025 N N . CYS A 1 132 ? 8.675 -6.269 8.507 1.00 97.12 132 CYS A N 1
ATOM 1026 C CA . CYS A 1 132 ? 9.292 -6.993 7.396 1.00 97.12 132 CYS A CA 1
ATOM 1027 C C . CYS A 1 132 ? 8.607 -6.692 6.059 1.00 97.12 132 CYS A C 1
ATOM 1029 O O . CYS A 1 132 ? 9.296 -6.580 5.048 1.00 97.12 132 CYS A O 1
ATOM 1031 N N . PHE A 1 133 ? 7.284 -6.496 6.047 1.00 97.56 133 PHE A N 1
ATOM 1032 C CA . PHE A 1 133 ? 6.576 -6.023 4.858 1.00 97.56 133 PHE A CA 1
ATOM 1033 C C . PHE A 1 133 ? 7.077 -4.640 4.417 1.00 97.56 133 PHE A C 1
ATOM 1035 O O . PHE A 1 133 ? 7.414 -4.455 3.250 1.00 97.56 133 PHE A O 1
ATOM 1042 N N . LYS A 1 134 ? 7.221 -3.683 5.346 1.00 96.69 134 LYS A N 1
ATOM 1043 C CA . LYS A 1 134 ? 7.778 -2.357 5.042 1.00 96.69 134 LYS A CA 1
ATOM 1044 C C . LYS A 1 134 ? 9.199 -2.452 4.477 1.00 96.69 134 LYS A C 1
ATOM 1046 O O . LYS A 1 134 ? 9.483 -1.817 3.465 1.00 96.69 134 LYS A O 1
ATOM 1051 N N . GLN A 1 135 ? 10.072 -3.262 5.081 1.00 96.56 135 GLN A N 1
ATOM 1052 C CA . GLN A 1 135 ? 11.444 -3.460 4.590 1.00 96.56 135 GLN A CA 1
ATOM 1053 C C . GLN A 1 135 ? 11.475 -4.085 3.190 1.00 96.56 135 GLN A C 1
ATOM 1055 O O . GLN A 1 135 ? 12.231 -3.635 2.329 1.00 96.56 135 GLN A O 1
ATOM 1060 N N . TYR A 1 136 ? 10.611 -5.071 2.938 1.00 97.38 136 TYR A N 1
ATOM 1061 C CA . TYR A 1 136 ? 10.438 -5.669 1.617 1.00 97.38 136 TYR A CA 1
ATOM 1062 C C . TYR A 1 136 ? 10.038 -4.613 0.575 1.00 97.38 136 TYR A C 1
ATOM 1064 O O . TYR A 1 136 ? 10.713 -4.472 -0.445 1.00 97.38 136 TYR A O 1
ATOM 1072 N N . CYS A 1 137 ? 9.017 -3.803 0.869 1.00 97.62 137 CYS A N 1
ATOM 1073 C CA . CYS A 1 137 ? 8.594 -2.705 0.002 1.00 97.62 137 CYS A CA 1
ATOM 1074 C C . CYS A 1 137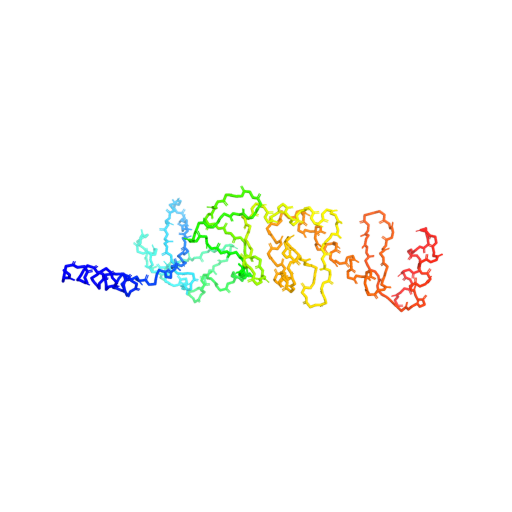 ? 9.723 -1.688 -0.238 1.00 97.62 137 CYS A C 1
ATOM 1076 O O . CYS A 1 137 ? 9.949 -1.285 -1.375 1.00 97.62 137 CYS A O 1
ATOM 1078 N N . MET A 1 138 ? 10.471 -1.298 0.799 1.00 96.38 138 MET A N 1
ATOM 1079 C CA . MET A 1 138 ? 11.573 -0.333 0.678 1.00 96.38 138 MET A CA 1
ATOM 1080 C C . MET A 1 138 ? 12.733 -0.848 -0.185 1.00 96.38 138 MET A C 1
ATOM 1082 O O . MET A 1 138 ? 13.249 -0.094 -1.017 1.00 96.38 138 MET A O 1
ATOM 1086 N N . SER A 1 139 ? 13.133 -2.115 -0.028 1.00 96.25 139 SER A N 1
ATOM 1087 C CA . SER A 1 139 ? 14.162 -2.740 -0.876 1.00 96.25 139 SER A CA 1
ATOM 1088 C C . SER A 1 139 ? 13.706 -2.766 -2.334 1.00 96.25 139 SER A C 1
ATOM 1090 O O . SER A 1 139 ? 14.398 -2.229 -3.201 1.00 96.25 139 SER A O 1
ATOM 1092 N N . LYS A 1 140 ? 12.489 -3.258 -2.608 1.00 97.06 140 LYS A N 1
ATOM 1093 C CA . LYS A 1 140 ? 11.955 -3.315 -3.977 1.00 97.06 140 LYS A CA 1
ATOM 1094 C C . LYS A 1 140 ? 11.758 -1.941 -4.604 1.00 97.06 140 LYS A C 1
ATOM 1096 O O . LYS A 1 140 ? 11.993 -1.783 -5.799 1.00 97.06 140 LYS A O 1
ATOM 1101 N N . LEU A 1 141 ? 11.389 -0.932 -3.818 1.00 95.56 141 LEU A N 1
ATOM 1102 C CA . LEU A 1 141 ? 11.270 0.441 -4.304 1.00 95.56 141 LEU A CA 1
ATOM 1103 C C . LEU A 1 141 ? 12.641 1.024 -4.664 1.00 95.56 141 LEU A C 1
ATOM 1105 O O . LEU A 1 141 ? 12.789 1.681 -5.694 1.00 95.56 141 LEU A O 1
ATOM 1109 N N . THR A 1 142 ? 13.648 0.779 -3.824 1.00 93.69 142 THR A N 1
ATOM 1110 C CA . THR A 1 142 ? 15.018 1.265 -4.040 1.00 93.69 142 THR A CA 1
ATOM 1111 C C . THR A 1 142 ? 15.633 0.655 -5.294 1.00 93.69 142 THR A C 1
ATOM 1113 O O . THR A 1 142 ? 16.267 1.370 -6.067 1.00 93.69 142 THR A O 1
ATOM 1116 N N . GLU A 1 143 ? 15.383 -0.633 -5.522 1.00 94.50 143 GLU A N 1
ATOM 1117 C CA . GLU A 1 143 ? 15.886 -1.397 -6.667 1.00 94.50 143 GLU A CA 1
ATOM 1118 C C . GLU A 1 143 ? 15.033 -1.245 -7.941 1.00 94.50 143 GLU A C 1
ATOM 1120 O O . GLU A 1 143 ? 15.353 -1.869 -8.948 1.00 94.50 143 GLU A O 1
ATOM 1125 N N . ARG A 1 144 ? 13.961 -0.433 -7.921 1.00 93.25 144 ARG A N 1
ATOM 1126 C CA . ARG A 1 144 ? 12.979 -0.306 -9.022 1.00 93.25 144 ARG A CA 1
ATOM 1127 C C . ARG A 1 144 ? 12.411 -1.660 -9.488 1.00 93.25 144 ARG A C 1
ATOM 1129 O O . ARG A 1 144 ? 12.290 -1.927 -10.675 1.00 93.25 144 ARG A O 1
ATOM 1136 N N . GLN A 1 145 ? 12.061 -2.524 -8.539 1.00 95.19 145 GLN A N 1
ATOM 1137 C CA . GLN A 1 145 ? 11.533 -3.875 -8.786 1.00 95.19 145 GLN A CA 1
ATOM 1138 C C . GLN A 1 145 ? 10.036 -4.014 -8.475 1.00 95.19 145 GLN A C 1
ATOM 1140 O O . GLN A 1 145 ? 9.533 -5.121 -8.283 1.00 95.19 145 GLN A O 1
ATOM 1145 N N . PHE A 1 146 ? 9.317 -2.898 -8.395 1.00 96.19 146 PHE A N 1
ATOM 1146 C CA . PHE A 1 146 ? 7.859 -2.931 -8.436 1.00 96.19 146 PHE A CA 1
ATOM 1147 C C . PHE A 1 146 ? 7.402 -3.281 -9.853 1.00 96.19 146 PHE A C 1
ATOM 1149 O O . PHE A 1 146 ? 8.070 -2.980 -10.841 1.00 96.19 146 PHE A O 1
ATOM 1156 N N . TRP A 1 147 ? 6.260 -3.946 -9.943 1.00 93.31 147 TRP A N 1
ATOM 1157 C CA . TRP A 1 147 ? 5.690 -4.414 -11.192 1.00 93.31 147 TRP A CA 1
ATOM 1158 C C . TRP A 1 147 ? 4.583 -3.466 -11.634 1.00 93.31 147 TRP A C 1
ATOM 1160 O O . TRP A 1 147 ? 3.618 -3.259 -10.900 1.00 93.31 147 TRP A O 1
ATOM 1170 N N . GLN A 1 148 ? 4.699 -2.902 -12.833 1.00 92.31 148 GLN A N 1
ATOM 1171 C CA . GLN A 1 148 ? 3.622 -2.118 -13.430 1.00 92.31 148 GLN A CA 1
ATOM 1172 C C . GLN A 1 148 ? 2.576 -3.080 -14.010 1.00 92.31 148 GLN A C 1
ATOM 1174 O O . GLN A 1 148 ? 2.735 -3.604 -15.112 1.00 92.31 148 GLN A O 1
ATOM 1179 N N . HIS A 1 149 ? 1.523 -3.349 -13.238 1.00 92.75 149 HIS A N 1
ATOM 1180 C CA . HIS A 1 149 ? 0.409 -4.191 -13.658 1.00 92.75 149 HIS A CA 1
ATOM 1181 C C . HIS A 1 149 ? -0.651 -3.344 -14.387 1.00 92.75 149 HIS A C 1
ATOM 1183 O O . HIS A 1 149 ? -1.028 -2.291 -13.867 1.00 92.75 149 HIS A O 1
ATOM 1189 N N . PRO A 1 150 ? -1.201 -3.793 -15.534 1.00 87.31 150 PRO A N 1
ATOM 1190 C CA . PRO A 1 150 ? -2.180 -3.012 -16.300 1.00 87.31 150 PRO A CA 1
ATOM 1191 C C . PRO A 1 150 ? -3.444 -2.638 -15.515 1.00 87.31 150 PRO A C 1
ATOM 1193 O O . PRO A 1 150 ? -4.010 -1.573 -15.729 1.00 87.31 150 PRO A O 1
ATOM 1196 N N . GLU A 1 151 ? -3.882 -3.516 -14.608 1.00 90.06 151 GLU A N 1
ATOM 1197 C CA . GLU A 1 151 ? -5.123 -3.340 -13.839 1.00 90.06 151 GLU A CA 1
ATOM 1198 C C . GLU A 1 151 ? -4.887 -2.805 -12.418 1.00 90.06 151 GLU A C 1
ATOM 1200 O O . GLU A 1 151 ? -5.703 -2.056 -11.894 1.00 90.06 151 GLU A O 1
ATOM 1205 N N . TYR A 1 152 ? -3.771 -3.180 -11.781 1.00 90.25 152 TYR A N 1
ATOM 1206 C CA . TYR A 1 152 ? -3.530 -2.918 -10.350 1.00 90.25 152 TYR A CA 1
ATOM 1207 C C . TYR A 1 152 ? -2.525 -1.784 -10.124 1.00 90.25 152 TYR A C 1
ATOM 1209 O O . TYR A 1 152 ? -2.220 -1.436 -8.987 1.00 90.25 152 TYR A O 1
ATOM 1217 N N . GLY A 1 153 ? -1.992 -1.214 -11.207 1.00 91.06 153 GLY A N 1
ATOM 1218 C CA . GLY A 1 153 ? -0.954 -0.198 -11.151 1.00 91.06 153 GLY A CA 1
ATOM 1219 C C . GLY A 1 153 ? 0.388 -0.758 -10.687 1.00 91.06 153 GLY A C 1
ATOM 1220 O O . GLY A 1 153 ? 0.710 -1.931 -10.886 1.00 91.06 153 GLY A O 1
ATOM 1221 N N . TYR A 1 154 ? 1.195 0.111 -10.087 1.00 94.50 154 TYR A N 1
ATOM 1222 C CA . TYR A 1 154 ? 2.550 -0.209 -9.657 1.00 94.50 154 TYR A CA 1
ATOM 1223 C C . TYR A 1 154 ? 2.512 -0.982 -8.337 1.00 94.50 154 TYR A C 1
ATOM 1225 O O . TYR A 1 154 ? 2.212 -0.422 -7.285 1.00 94.50 154 TYR A O 1
ATOM 1233 N N . THR A 1 155 ? 2.770 -2.284 -8.374 1.00 97.25 155 THR A N 1
ATOM 1234 C CA . THR A 1 155 ? 2.494 -3.185 -7.248 1.00 97.25 155 THR A CA 1
ATOM 1235 C C . THR A 1 155 ? 3.619 -4.195 -7.005 1.00 97.25 155 THR A C 1
ATOM 1237 O O . THR A 1 155 ? 4.628 -4.217 -7.706 1.00 97.25 155 THR A O 1
ATOM 1240 N N . LEU A 1 156 ? 3.471 -5.024 -5.974 1.00 97.88 156 LEU A N 1
ATOM 1241 C CA . LEU A 1 156 ? 4.368 -6.120 -5.629 1.00 97.88 156 LEU A CA 1
ATOM 1242 C C . LEU A 1 156 ? 3.611 -7.441 -5.561 1.00 97.88 156 LEU A C 1
ATOM 1244 O O . LEU A 1 156 ? 2.389 -7.486 -5.408 1.00 97.88 156 LEU A O 1
ATOM 1248 N N . ILE A 1 157 ? 4.385 -8.515 -5.651 1.00 96.69 157 ILE A N 1
ATOM 1249 C CA . ILE A 1 157 ? 3.929 -9.892 -5.484 1.00 96.69 157 ILE A CA 1
ATOM 1250 C C . ILE A 1 157 ? 4.406 -10.453 -4.142 1.00 96.69 157 ILE A C 1
ATOM 1252 O O . ILE A 1 157 ? 5.158 -9.816 -3.405 1.00 96.69 157 ILE A O 1
ATOM 1256 N N . CYS A 1 158 ? 3.993 -11.674 -3.820 1.00 97.00 158 CYS A N 1
ATOM 1257 C CA . CYS A 1 158 ? 4.539 -12.408 -2.687 1.00 97.00 158 CYS A CA 1
ATOM 1258 C C . CYS A 1 158 ? 6.075 -12.538 -2.802 1.00 97.00 158 CYS A C 1
ATOM 1260 O O . CYS A 1 158 ? 6.570 -12.884 -3.879 1.00 97.00 158 CYS A O 1
ATOM 1262 N N . PRO A 1 159 ? 6.846 -12.352 -1.710 1.00 95.81 159 PRO A N 1
ATOM 1263 C CA . PRO A 1 159 ? 8.307 -12.477 -1.726 1.00 95.81 159 PRO A C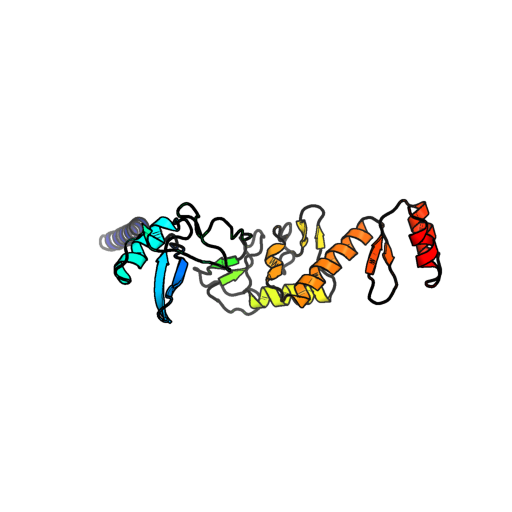A 1
ATOM 1264 C C . PRO A 1 159 ? 8.803 -13.859 -2.172 1.00 95.81 159 PRO A C 1
ATOM 1266 O O . PRO A 1 159 ? 9.911 -13.967 -2.687 1.00 95.81 159 PRO A O 1
ATOM 1269 N N . ASN A 1 160 ? 7.970 -14.897 -2.047 1.00 94.12 160 ASN A N 1
ATOM 1270 C CA . ASN A 1 160 ? 8.276 -16.252 -2.511 1.00 94.12 160 ASN A CA 1
ATOM 1271 C C . ASN A 1 160 ? 7.991 -16.465 -4.009 1.00 94.12 160 ASN A C 1
ATOM 1273 O O . ASN A 1 160 ? 8.073 -17.593 -4.487 1.00 94.12 160 ASN A O 1
ATOM 1277 N N . GLY A 1 161 ? 7.616 -15.418 -4.751 1.00 93.88 161 GLY A N 1
ATOM 1278 C CA . GLY A 1 161 ? 7.378 -15.500 -6.193 1.00 93.88 161 GLY A CA 1
ATOM 1279 C C . GLY A 1 161 ? 6.146 -16.324 -6.574 1.00 93.88 161 GLY A C 1
ATOM 1280 O O . GLY A 1 161 ? 6.106 -16.907 -7.654 1.00 93.88 161 GLY A O 1
ATOM 1281 N N . CYS A 1 162 ? 5.148 -16.419 -5.691 1.00 95.94 162 CYS A N 1
ATOM 1282 C CA . CYS A 1 162 ? 3.916 -17.147 -5.990 1.00 95.94 162 CYS A CA 1
ATOM 1283 C C . CYS A 1 162 ? 3.178 -16.522 -7.185 1.00 95.94 162 CYS A C 1
ATOM 1285 O O . CYS A 1 162 ? 3.062 -15.297 -7.271 1.00 95.94 162 CYS A O 1
ATOM 1287 N N . ALA A 1 163 ? 2.624 -17.365 -8.058 1.00 93.50 163 ALA A N 1
ATOM 1288 C CA . ALA A 1 163 ? 1.775 -16.919 -9.160 1.00 93.50 163 ALA A CA 1
ATOM 1289 C C . ALA A 1 163 ? 0.544 -16.150 -8.646 1.00 93.50 163 ALA A C 1
ATOM 1291 O O . ALA A 1 163 ? 0.045 -16.435 -7.554 1.00 93.50 163 ALA A O 1
ATOM 1292 N N . ASP A 1 164 ? 0.097 -15.165 -9.430 1.00 91.94 164 ASP A N 1
ATOM 1293 C CA . ASP A 1 164 ? -1.103 -14.347 -9.198 1.00 91.94 164 ASP A CA 1
ATOM 1294 C C . ASP A 1 164 ? -1.205 -13.702 -7.806 1.00 91.94 164 ASP A C 1
ATOM 1296 O O . ASP A 1 164 ? -2.293 -13.439 -7.300 1.00 91.94 164 ASP A O 1
ATOM 1300 N N . SER A 1 165 ? -0.059 -13.408 -7.185 1.00 96.62 165 SER A N 1
ATOM 1301 C CA . SER A 1 165 ? 0.012 -12.887 -5.816 1.00 96.62 165 SER A CA 1
ATOM 1302 C C . SER A 1 165 ? 0.147 -11.366 -5.714 1.00 96.62 165 SER A C 1
ATOM 1304 O O . SER A 1 165 ? 0.708 -10.849 -4.746 1.00 96.62 165 SER A O 1
ATOM 1306 N N . PHE A 1 166 ? -0.358 -10.650 -6.720 1.00 96.94 166 PHE A N 1
ATOM 1307 C CA . PHE A 1 166 ? -0.303 -9.192 -6.792 1.00 96.94 166 PHE A CA 1
ATOM 1308 C C . PHE A 1 166 ? -1.143 -8.536 -5.694 1.00 96.94 166 PHE A C 1
ATOM 1310 O O . PHE A 1 166 ? -2.309 -8.878 -5.487 1.00 96.94 166 PHE A O 1
ATOM 1317 N N . ILE A 1 167 ? -0.566 -7.537 -5.030 1.00 96.62 167 ILE A N 1
ATOM 1318 C CA . ILE A 1 167 ? -1.292 -6.678 -4.093 1.00 96.62 167 ILE A CA 1
ATOM 1319 C C . ILE A 1 167 ? -2.199 -5.750 -4.908 1.00 96.62 167 ILE A C 1
ATOM 1321 O O . ILE A 1 167 ? -1.726 -4.861 -5.612 1.00 96.62 167 ILE A O 1
ATOM 1325 N N . LYS A 1 168 ? -3.512 -5.979 -4.848 1.00 94.12 168 LYS A N 1
ATOM 1326 C CA . LYS A 1 168 ? -4.485 -5.263 -5.692 1.00 94.12 168 LYS A CA 1
ATOM 1327 C C . LYS A 1 168 ? -4.770 -3.846 -5.201 1.00 94.12 168 LYS A C 1
ATOM 1329 O O . LYS A 1 168 ? -4.949 -2.942 -6.005 1.00 94.12 168 LYS A O 1
ATOM 1334 N N . GLU A 1 169 ? -4.802 -3.663 -3.884 1.00 93.50 169 GLU A N 1
ATOM 1335 C CA . GLU A 1 169 ? -5.052 -2.372 -3.249 1.00 93.50 169 GLU A CA 1
ATOM 1336 C C . GLU A 1 169 ? -3.721 -1.678 -2.922 1.00 93.50 169 GLU A C 1
ATOM 1338 O O . GLU A 1 169 ? -3.023 -2.051 -1.975 1.00 93.50 169 GLU A O 1
ATOM 1343 N N . ILE A 1 170 ? -3.358 -0.668 -3.713 1.00 92.94 170 ILE A N 1
ATOM 1344 C CA . ILE A 1 170 ? -2.080 0.050 -3.605 1.00 92.94 170 ILE A CA 1
ATOM 1345 C C . ILE A 1 170 ? -1.941 0.855 -2.308 1.00 92.94 170 ILE A C 1
ATOM 1347 O O . ILE A 1 170 ? -0.821 1.128 -1.874 1.00 92.94 170 ILE A O 1
ATOM 1351 N N . HIS A 1 171 ? -3.046 1.198 -1.636 1.00 92.38 171 HIS A N 1
ATOM 1352 C CA . HIS A 1 171 ? -2.997 1.950 -0.380 1.00 92.38 171 HIS A CA 1
ATOM 1353 C C . HIS A 1 171 ? -2.307 1.172 0.755 1.00 92.38 171 HIS A C 1
ATOM 1355 O O . HIS A 1 171 ? -1.859 1.785 1.723 1.00 92.38 171 HIS A O 1
ATOM 1361 N N . HIS A 1 172 ? -2.093 -0.143 0.619 1.00 93.94 172 HIS A N 1
ATOM 1362 C CA . HIS A 1 172 ? -1.222 -0.905 1.525 1.00 93.94 172 HIS A CA 1
ATOM 1363 C C . HIS A 1 172 ? 0.218 -0.371 1.555 1.00 93.94 172 HIS A C 1
ATOM 1365 O O . HIS A 1 172 ? 0.889 -0.442 2.587 1.00 93.94 172 HIS A O 1
ATOM 1371 N N . PHE A 1 173 ? 0.697 0.216 0.454 1.00 95.69 173 PHE A N 1
ATOM 1372 C CA . PHE A 1 173 ? 2.025 0.823 0.389 1.00 95.69 173 PHE A CA 1
ATOM 1373 C C . PHE A 1 173 ? 2.117 2.147 1.161 1.00 95.69 173 PHE A C 1
ATOM 1375 O O . PHE A 1 173 ? 3.224 2.632 1.374 1.00 95.69 173 PHE A O 1
ATOM 1382 N N . ARG A 1 174 ? 1.004 2.687 1.688 1.00 92.06 174 ARG A N 1
ATOM 1383 C CA . ARG A 1 174 ? 1.002 3.815 2.642 1.00 92.06 174 ARG A CA 1
ATOM 1384 C C . ARG A 1 174 ? 1.666 3.467 3.983 1.00 92.06 174 ARG A C 1
ATOM 1386 O O . ARG A 1 174 ? 1.922 4.358 4.778 1.00 92.06 174 ARG A O 1
ATOM 1393 N N . LEU A 1 175 ? 1.977 2.189 4.232 1.00 90.06 175 LEU A N 1
ATOM 1394 C CA . LEU A 1 175 ? 2.854 1.761 5.333 1.00 90.06 175 LEU A CA 1
ATOM 1395 C C . LEU A 1 175 ? 4.314 2.232 5.162 1.00 90.06 175 LEU A C 1
ATOM 1397 O O . LEU A 1 175 ? 5.090 2.232 6.125 1.00 90.06 175 LEU A O 1
ATOM 1401 N N . LEU A 1 176 ? 4.708 2.622 3.945 1.00 87.38 176 LEU A N 1
ATOM 1402 C CA . LEU A 1 176 ? 5.922 3.401 3.724 1.00 87.38 176 LEU A CA 1
ATOM 1403 C C . LEU A 1 176 ? 5.789 4.766 4.421 1.00 87.38 176 LEU A C 1
ATOM 1405 O O . LEU A 1 176 ? 4.692 5.284 4.587 1.00 87.38 176 LEU A O 1
ATOM 1409 N N . ASP A 1 177 ? 6.907 5.357 4.846 1.00 85.31 177 ASP A N 1
ATOM 1410 C CA . ASP A 1 177 ? 6.875 6.763 5.279 1.00 85.31 177 ASP A CA 1
ATOM 1411 C C . ASP A 1 177 ? 6.531 7.693 4.102 1.00 85.31 177 ASP A C 1
ATOM 1413 O O . ASP A 1 177 ? 6.615 7.293 2.938 1.00 85.31 177 ASP A O 1
ATOM 1417 N N . ASP A 1 178 ? 6.142 8.936 4.399 1.00 86.19 178 ASP A N 1
ATOM 1418 C CA . ASP A 1 178 ? 5.687 9.886 3.376 1.00 86.19 178 ASP A CA 1
ATOM 1419 C C . ASP A 1 178 ? 6.721 10.090 2.260 1.00 86.19 178 ASP A C 1
ATOM 1421 O O . ASP A 1 178 ? 6.366 10.083 1.083 1.00 86.19 178 ASP A O 1
ATOM 1425 N N . VAL A 1 179 ? 8.010 10.149 2.610 1.00 89.06 179 VAL A N 1
ATOM 1426 C CA . VAL A 1 179 ? 9.110 10.321 1.647 1.00 89.06 179 VAL A CA 1
ATOM 1427 C C . VAL A 1 179 ? 9.172 9.155 0.656 1.00 89.06 179 VAL A C 1
ATOM 1429 O O . VAL A 1 179 ? 9.289 9.354 -0.556 1.00 89.06 179 VAL A O 1
ATOM 1432 N N . ASN A 1 180 ? 9.097 7.918 1.149 1.00 89.81 180 ASN A N 1
ATOM 1433 C CA . ASN A 1 180 ? 9.127 6.739 0.290 1.00 89.81 180 ASN A CA 1
ATOM 1434 C C . ASN A 1 180 ? 7.803 6.526 -0.453 1.00 89.81 180 ASN A C 1
ATOM 1436 O O . ASN A 1 180 ? 7.821 6.019 -1.573 1.00 89.81 180 ASN A O 1
ATOM 1440 N N . TYR A 1 181 ? 6.671 6.943 0.113 1.00 91.81 181 TYR A N 1
ATOM 1441 C CA . TYR A 1 181 ? 5.376 6.870 -0.558 1.00 91.81 181 TYR A CA 1
ATOM 1442 C C . TYR A 1 181 ? 5.280 7.852 -1.737 1.00 91.81 181 TYR A C 1
ATOM 1444 O O . TYR A 1 181 ? 4.833 7.479 -2.820 1.00 91.81 181 TYR A O 1
ATOM 1452 N N . GLU A 1 182 ? 5.784 9.079 -1.587 1.00 88.00 182 GLU A N 1
ATOM 1453 C CA . GLU A 1 182 ? 5.923 10.024 -2.705 1.00 88.00 182 GLU A CA 1
ATOM 1454 C C . GLU A 1 182 ? 6.869 9.484 -3.783 1.00 88.00 182 GLU A C 1
ATOM 1456 O O . GLU A 1 182 ? 6.578 9.541 -4.981 1.00 88.00 182 GLU A O 1
ATOM 1461 N N . ARG A 1 183 ? 7.999 8.896 -3.366 1.00 90.62 183 ARG A N 1
ATOM 1462 C CA . ARG A 1 183 ? 8.946 8.253 -4.285 1.00 90.62 183 ARG A CA 1
ATOM 1463 C C . ARG A 1 183 ? 8.307 7.092 -5.052 1.00 90.62 183 ARG A C 1
ATOM 1465 O O . ARG A 1 183 ? 8.598 6.936 -6.236 1.00 90.62 183 ARG A O 1
ATOM 1472 N N . TYR A 1 184 ? 7.452 6.309 -4.399 1.00 94.19 184 TYR A N 1
ATOM 1473 C CA . TYR A 1 184 ? 6.662 5.248 -5.018 1.00 94.19 184 TYR A CA 1
ATOM 1474 C C . TYR A 1 184 ? 5.748 5.791 -6.123 1.00 94.19 184 TYR A C 1
ATOM 1476 O O . TYR A 1 184 ? 5.836 5.307 -7.250 1.00 94.19 184 TYR A O 1
ATOM 1484 N N . HIS A 1 185 ? 4.967 6.843 -5.855 1.00 88.81 185 HIS A N 1
ATOM 1485 C CA . HIS A 1 185 ? 4.098 7.473 -6.863 1.00 88.81 185 HIS A CA 1
ATOM 1486 C C . HIS A 1 185 ? 4.879 8.038 -8.046 1.00 88.81 185 HIS A C 1
ATOM 1488 O O . HIS A 1 185 ? 4.476 7.886 -9.203 1.00 88.81 185 HIS A O 1
ATOM 1494 N N . ARG A 1 186 ? 6.036 8.649 -7.773 1.00 86.69 186 ARG A N 1
ATOM 1495 C CA . ARG A 1 186 ? 6.920 9.150 -8.827 1.00 86.69 186 ARG A CA 1
ATOM 1496 C C . ARG A 1 186 ? 7.412 8.015 -9.723 1.00 86.69 186 ARG A C 1
ATOM 1498 O O . ARG A 1 186 ? 7.290 8.118 -10.937 1.00 86.69 186 ARG A O 1
ATOM 1505 N N . PHE A 1 187 ? 7.925 6.927 -9.146 1.00 91.06 187 PHE A N 1
ATOM 1506 C CA . PHE A 1 187 ? 8.396 5.780 -9.927 1.00 91.06 187 PHE A CA 1
ATOM 1507 C C . PHE A 1 187 ? 7.261 5.085 -10.685 1.00 91.06 187 PHE A C 1
ATOM 1509 O O . PHE A 1 187 ? 7.449 4.750 -11.846 1.00 91.06 187 PHE A O 1
ATOM 1516 N N . ALA A 1 188 ? 6.075 4.954 -10.086 1.00 89.44 188 ALA A N 1
ATOM 1517 C CA . ALA A 1 188 ? 4.888 4.439 -10.769 1.00 89.44 188 ALA A CA 1
ATOM 1518 C C . ALA A 1 188 ? 4.545 5.261 -12.025 1.00 89.44 188 ALA A C 1
ATOM 1520 O O . ALA A 1 188 ? 4.275 4.708 -13.089 1.00 89.44 188 ALA A O 1
ATOM 1521 N N . THR A 1 189 ? 4.600 6.592 -11.911 1.00 86.06 189 THR A N 1
ATOM 1522 C CA . THR A 1 189 ? 4.336 7.507 -13.031 1.00 86.06 189 THR A CA 1
ATOM 1523 C C . THR A 1 189 ? 5.415 7.401 -14.109 1.00 86.06 189 THR A C 1
ATOM 1525 O O . THR A 1 189 ? 5.094 7.340 -15.294 1.00 86.06 189 THR A O 1
ATOM 1528 N N . GLU A 1 190 ? 6.690 7.353 -13.709 1.00 86.44 190 GLU A N 1
ATOM 1529 C CA . GLU A 1 190 ? 7.819 7.181 -14.629 1.00 86.44 190 GLU A CA 1
ATOM 1530 C C . GLU A 1 190 ? 7.688 5.885 -15.443 1.00 86.44 190 GLU A C 1
ATOM 1532 O O . GLU A 1 190 ? 7.747 5.924 -16.672 1.00 86.44 190 GLU A O 1
ATOM 1537 N N . GLU A 1 191 ? 7.461 4.752 -14.775 1.00 86.56 191 GLU A N 1
ATOM 1538 C CA . GLU A 1 191 ? 7.339 3.443 -15.426 1.00 86.56 191 GLU A CA 1
ATOM 1539 C C . GLU A 1 191 ? 6.107 3.365 -16.333 1.00 86.56 191 GLU A C 1
ATOM 1541 O O . GLU A 1 191 ? 6.200 2.859 -17.451 1.00 86.56 191 GLU A O 1
ATOM 1546 N N . PHE A 1 192 ? 4.969 3.930 -15.915 1.00 87.12 192 PHE A N 1
ATOM 1547 C CA . PHE A 1 192 ? 3.780 4.017 -16.765 1.00 87.12 192 PHE A CA 1
ATOM 1548 C C . PHE A 1 192 ? 4.061 4.772 -18.072 1.00 87.12 192 PHE A C 1
ATOM 1550 O O . PHE A 1 192 ? 3.713 4.298 -19.154 1.00 87.12 192 PHE A O 1
ATOM 1557 N N . VAL A 1 193 ? 4.723 5.931 -17.985 1.00 85.50 193 VAL A N 1
ATOM 1558 C CA . VAL A 1 193 ? 5.058 6.749 -19.161 1.00 85.50 193 VAL A CA 1
ATOM 1559 C C . VAL A 1 193 ? 5.989 5.990 -20.101 1.00 85.50 193 VAL A C 1
ATOM 1561 O O . VAL A 1 193 ? 5.751 5.970 -21.308 1.00 85.50 193 VAL A O 1
ATOM 1564 N N . LEU A 1 194 ? 7.019 5.338 -19.560 1.00 84.75 194 LEU A N 1
ATOM 1565 C CA . LEU A 1 194 ? 7.975 4.564 -20.352 1.00 84.75 194 LEU A CA 1
ATOM 1566 C C . LEU A 1 194 ? 7.310 3.362 -21.039 1.00 84.75 194 LEU A C 1
ATOM 1568 O O . LEU A 1 194 ? 7.551 3.128 -22.223 1.00 84.75 194 LEU A O 1
ATOM 1572 N N . GLN A 1 195 ? 6.431 2.632 -20.345 1.00 84.38 195 GLN A N 1
ATOM 1573 C CA . GLN A 1 195 ? 5.696 1.504 -20.930 1.00 84.38 195 GLN A CA 1
ATOM 1574 C C . GLN A 1 195 ? 4.710 1.928 -22.020 1.00 84.38 195 GLN A C 1
ATOM 1576 O O . GLN A 1 195 ? 4.509 1.195 -22.987 1.00 84.38 195 GLN A O 1
ATOM 1581 N N . ALA A 1 196 ? 4.134 3.123 -21.903 1.00 83.69 196 ALA A N 1
ATOM 1582 C CA . ALA A 1 196 ? 3.278 3.707 -22.930 1.00 83.69 196 ALA A CA 1
ATOM 1583 C C . ALA A 1 196 ? 4.062 4.263 -24.142 1.00 83.69 196 ALA A C 1
ATOM 1585 O O . ALA A 1 196 ? 3.461 4.851 -25.041 1.00 83.69 196 ALA A O 1
ATOM 1586 N N . GLY A 1 197 ? 5.392 4.093 -24.188 1.00 82.88 197 GLY A N 1
ATOM 1587 C CA . GLY A 1 197 ? 6.252 4.597 -25.265 1.00 82.88 197 GLY A CA 1
ATOM 1588 C C . GLY A 1 197 ? 6.562 6.094 -25.169 1.00 82.88 197 GLY A C 1
ATOM 1589 O O . GLY A 1 197 ? 7.032 6.690 -26.139 1.00 82.88 197 GLY A O 1
ATOM 1590 N N . GLY A 1 198 ? 6.286 6.706 -24.016 1.00 84.38 198 GLY A N 1
ATOM 1591 C CA . GLY A 1 198 ? 6.636 8.084 -23.709 1.00 84.38 198 GLY A CA 1
ATOM 1592 C C . GLY A 1 198 ? 8.100 8.266 -23.330 1.00 84.38 198 GLY A C 1
ATOM 1593 O O . GLY A 1 198 ? 8.900 7.330 -23.287 1.00 84.38 198 GLY A O 1
ATOM 1594 N N . ILE A 1 199 ? 8.452 9.509 -23.020 1.00 83.19 199 ILE A N 1
ATOM 1595 C CA . ILE A 1 199 ? 9.803 9.899 -22.610 1.00 83.19 199 ILE A CA 1
ATOM 1596 C C . ILE A 1 199 ? 9.757 10.752 -21.345 1.00 83.19 199 ILE A C 1
ATOM 1598 O O . ILE A 1 199 ? 8.790 11.470 -21.096 1.00 83.19 199 ILE A O 1
ATOM 1602 N N . LEU A 1 200 ? 10.829 10.699 -20.558 1.00 79.50 200 LEU A N 1
ATOM 1603 C CA . LEU A 1 200 ? 10.992 11.523 -19.362 1.00 79.50 200 LEU A CA 1
ATOM 1604 C C . LEU A 1 200 ? 11.901 12.714 -19.663 1.00 79.50 200 LEU A C 1
ATOM 1606 O O . LEU A 1 200 ? 12.923 12.573 -20.339 1.00 79.50 200 LEU A O 1
ATOM 1610 N N . CYS A 1 201 ? 11.555 13.884 -19.128 1.00 75.69 201 CYS A N 1
ATOM 1611 C CA . CYS A 1 201 ? 12.392 15.072 -19.221 1.00 75.69 201 CYS A CA 1
ATOM 1612 C C . CYS A 1 201 ? 13.772 14.809 -18.579 1.00 75.69 201 CYS A C 1
ATOM 1614 O O . CYS A 1 201 ? 13.841 14.506 -17.383 1.00 75.69 201 CYS A O 1
ATOM 1616 N N . PRO A 1 202 ? 14.885 14.969 -19.323 1.00 75.00 202 PRO A N 1
ATOM 1617 C CA . PRO A 1 202 ? 16.227 14.634 -18.843 1.00 75.00 202 PRO A CA 1
ATOM 1618 C C . PRO A 1 202 ? 16.825 15.685 -17.892 1.00 75.00 202 PRO A C 1
ATOM 1620 O O . PRO A 1 202 ? 17.963 15.527 -17.439 1.00 75.00 202 PRO A O 1
ATOM 1623 N N . GLN A 1 203 ? 16.116 16.787 -17.623 1.00 74.25 203 GLN A N 1
ATOM 1624 C CA . GLN A 1 203 ? 16.608 17.846 -16.748 1.00 74.25 203 GLN A CA 1
ATOM 1625 C C . GLN A 1 203 ? 16.682 17.351 -15.292 1.00 74.25 203 GLN A C 1
ATOM 1627 O O . GLN A 1 203 ? 15.687 16.819 -14.786 1.00 74.25 203 GLN A O 1
ATOM 1632 N N . PRO A 1 204 ? 17.825 17.532 -14.595 1.00 70.12 204 PRO A N 1
ATOM 1633 C CA . PRO A 1 204 ? 17.960 17.117 -13.203 1.00 70.12 204 PRO A CA 1
ATOM 1634 C C . PRO A 1 204 ? 16.850 17.715 -12.334 1.00 70.12 204 PRO A C 1
ATOM 1636 O O . PRO A 1 204 ? 16.645 18.926 -12.335 1.00 70.12 204 PRO A O 1
ATOM 1639 N N . GLY A 1 205 ? 16.121 16.858 -11.619 1.00 60.97 205 GLY A N 1
ATOM 1640 C CA . GLY A 1 205 ? 15.021 17.266 -10.740 1.00 60.97 205 GLY A CA 1
ATOM 1641 C C . GLY A 1 205 ? 13.683 17.558 -11.431 1.00 60.97 205 GLY A C 1
ATOM 1642 O O . GLY A 1 205 ? 12.738 17.892 -10.727 1.00 60.97 205 GLY A O 1
ATOM 1643 N N . CYS A 1 206 ? 13.570 17.423 -12.761 1.00 73.88 206 CYS A N 1
ATOM 1644 C CA . CYS A 1 206 ? 12.293 17.590 -13.464 1.00 73.88 206 CYS A CA 1
ATOM 1645 C C . CYS A 1 206 ? 11.503 16.276 -13.533 1.00 73.88 206 CYS A C 1
ATOM 1647 O O . CYS A 1 206 ? 10.481 16.145 -12.869 1.00 73.88 206 CYS A O 1
ATOM 1649 N N . GLY A 1 207 ? 11.960 15.306 -14.336 1.00 67.12 207 GLY A N 1
ATOM 1650 C CA . GLY A 1 207 ? 11.300 13.999 -14.459 1.00 67.12 207 GLY A CA 1
ATOM 1651 C C . GLY A 1 207 ? 9.878 14.032 -15.039 1.00 67.12 207 GLY A C 1
ATOM 1652 O O . GLY A 1 207 ? 9.167 13.039 -14.931 1.00 67.12 207 GLY A O 1
ATOM 1653 N N . MET A 1 208 ? 9.448 15.145 -15.651 1.00 75.56 208 MET A N 1
ATOM 1654 C CA . MET A 1 208 ? 8.137 15.245 -16.301 1.00 75.56 208 MET A CA 1
ATOM 1655 C C . MET A 1 208 ? 7.999 14.176 -17.389 1.00 75.56 208 MET A C 1
ATOM 1657 O O . MET A 1 208 ? 8.850 14.086 -18.277 1.00 75.56 208 MET A O 1
ATOM 1661 N N . GLY A 1 209 ? 6.930 13.385 -17.320 1.00 76.06 209 GLY A N 1
ATOM 1662 C CA . GLY A 1 209 ? 6.594 12.402 -18.340 1.00 76.06 209 GLY A CA 1
ATOM 1663 C C . GLY A 1 209 ? 5.822 13.021 -19.496 1.00 76.06 209 GLY A C 1
ATOM 1664 O O . GLY A 1 209 ? 4.856 13.748 -19.279 1.00 76.06 209 GLY A O 1
ATOM 1665 N N . ILE A 1 210 ? 6.255 12.733 -20.720 1.00 77.56 210 ILE A N 1
ATOM 1666 C CA . ILE A 1 210 ? 5.661 13.248 -21.952 1.00 77.56 210 ILE A CA 1
ATOM 1667 C C . ILE A 1 210 ? 5.168 12.058 -22.772 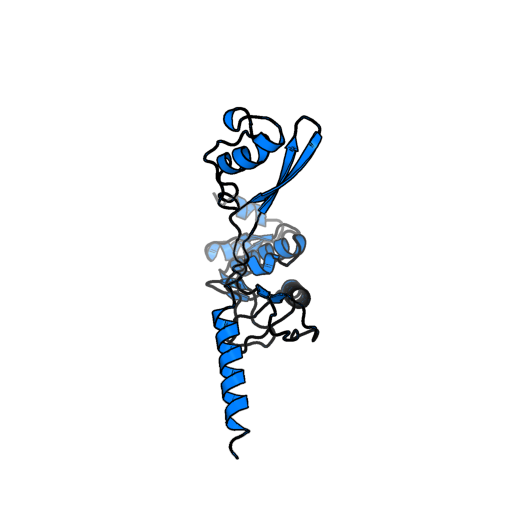1.00 77.56 210 ILE A C 1
ATOM 1669 O O . ILE A 1 210 ? 5.937 11.149 -23.089 1.00 77.56 210 ILE A O 1
ATOM 1673 N N . LEU A 1 211 ? 3.885 12.089 -23.126 1.00 77.88 211 LEU A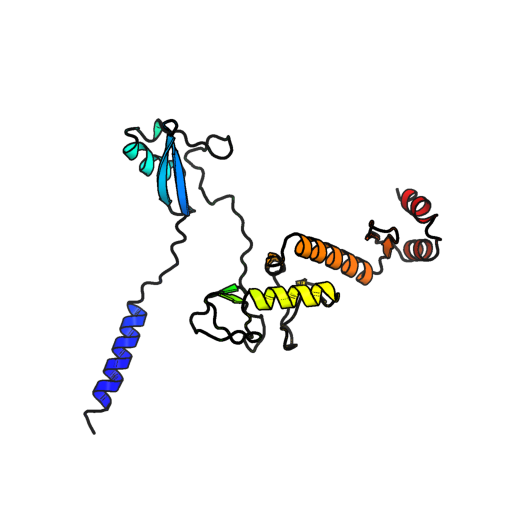 N 1
ATOM 1674 C CA . LEU A 1 211 ? 3.244 11.139 -24.030 1.00 77.88 211 LEU A CA 1
ATOM 1675 C C . LEU A 1 211 ? 2.848 11.879 -25.308 1.00 77.88 211 LEU A C 1
ATOM 1677 O O . LEU A 1 211 ? 2.276 12.965 -25.250 1.00 77.88 211 LEU A O 1
ATOM 1681 N N . GLY A 1 212 ? 3.152 11.302 -26.467 1.00 74.12 212 GLY A N 1
ATOM 1682 C CA . GLY A 1 212 ? 2.827 11.893 -27.761 1.00 74.12 212 GLY A CA 1
ATOM 1683 C C . GLY A 1 212 ? 2.938 10.876 -28.889 1.00 74.12 212 GLY A C 1
ATOM 1684 O O . GLY A 1 212 ? 3.298 9.721 -28.670 1.00 74.12 212 GLY A O 1
ATOM 1685 N N . ASN A 1 213 ? 2.617 11.294 -30.113 1.00 72.44 213 ASN A N 1
ATOM 1686 C CA . ASN A 1 213 ? 2.723 10.414 -31.276 1.00 72.44 213 ASN A CA 1
ATOM 1687 C C . ASN A 1 213 ? 4.196 10.081 -31.616 1.00 72.44 213 ASN A C 1
ATOM 1689 O O . ASN A 1 213 ? 5.129 10.770 -31.194 1.00 72.44 213 ASN A O 1
ATOM 1693 N N . TYR A 1 214 ? 4.403 9.026 -32.409 1.00 64.81 214 TYR A N 1
ATOM 1694 C CA . TYR A 1 214 ? 5.735 8.499 -32.743 1.00 64.81 214 TYR A CA 1
ATOM 1695 C C . TYR A 1 214 ? 6.688 9.549 -33.349 1.00 64.81 214 TYR A C 1
ATOM 1697 O O . TYR A 1 214 ? 7.866 9.611 -32.986 1.00 64.81 214 TYR A O 1
ATOM 1705 N N . GLU A 1 215 ? 6.182 10.412 -34.235 1.00 65.00 215 GLU A N 1
ATOM 1706 C CA . GLU A 1 215 ? 6.975 11.484 -34.854 1.00 65.00 215 GLU A CA 1
ATOM 1707 C C . GLU A 1 215 ? 7.440 12.526 -33.830 1.00 65.00 215 GLU A C 1
ATOM 1709 O O . GLU A 1 215 ? 8.568 13.018 -33.904 1.00 65.00 215 GLU A O 1
ATOM 1714 N N . THR A 1 216 ? 6.592 12.842 -32.850 1.00 65.94 216 THR A N 1
ATOM 1715 C CA . THR A 1 216 ? 6.902 13.793 -31.775 1.00 65.94 216 THR A CA 1
ATOM 1716 C C . THR A 1 216 ? 7.930 13.211 -30.811 1.00 65.94 216 THR A C 1
ATOM 1718 O O . THR A 1 216 ? 8.906 13.879 -30.464 1.00 65.94 216 THR A O 1
ATOM 1721 N N . MET A 1 217 ? 7.767 11.940 -30.435 1.00 61.88 217 MET A N 1
ATOM 1722 C CA . MET A 1 217 ? 8.703 11.241 -29.548 1.00 61.88 217 MET A CA 1
ATOM 1723 C C . MET A 1 217 ? 10.088 11.083 -30.196 1.00 61.88 217 MET A C 1
ATOM 1725 O O . MET A 1 217 ? 11.100 11.338 -29.542 1.00 61.88 217 MET A O 1
ATOM 1729 N N . SER A 1 218 ? 10.146 10.796 -31.503 1.00 61.25 218 SER A N 1
ATOM 1730 C CA . SER A 1 218 ? 11.405 10.708 -32.263 1.00 61.25 218 SER A CA 1
ATOM 1731 C C . SER A 1 218 ? 12.160 12.040 -32.348 1.00 61.25 218 SER A C 1
ATOM 1733 O O . SER A 1 218 ? 13.392 12.058 -32.325 1.00 61.25 218 SER A O 1
ATOM 1735 N N . LYS A 1 219 ? 11.453 13.175 -32.441 1.00 67.25 219 LYS A N 1
ATOM 1736 C CA . LYS A 1 219 ? 12.082 14.508 -32.460 1.00 67.25 219 LYS A CA 1
ATOM 1737 C C . LYS A 1 219 ? 12.711 14.857 -31.113 1.00 67.25 219 LYS A C 1
ATOM 1739 O O . LYS A 1 219 ? 13.842 15.334 -31.087 1.00 67.25 219 LYS A O 1
ATOM 1744 N N . LEU A 1 220 ? 12.011 14.573 -30.014 1.00 62.31 220 LEU A N 1
ATOM 1745 C CA . LEU A 1 220 ? 12.499 14.860 -28.665 1.00 62.31 220 LEU A CA 1
ATOM 1746 C C . LEU A 1 220 ? 13.691 13.968 -28.278 1.00 62.31 220 LEU A C 1
ATOM 1748 O O . LEU A 1 220 ? 14.687 14.473 -27.762 1.00 62.31 220 LEU A O 1
ATOM 1752 N N . GLN A 1 221 ? 13.664 12.676 -28.622 1.00 61.00 221 GLN A N 1
ATOM 1753 C CA . GLN A 1 221 ? 14.796 11.766 -28.387 1.00 61.00 221 GLN A CA 1
ATOM 1754 C C . GLN A 1 221 ? 16.089 12.208 -29.095 1.00 61.00 221 GLN A C 1
ATOM 1756 O O . GLN A 1 221 ? 17.177 12.016 -28.556 1.00 61.00 221 GLN A O 1
ATOM 1761 N N . ASN A 1 222 ? 15.976 12.835 -30.271 1.00 59.06 222 ASN A N 1
ATOM 1762 C CA . ASN A 1 222 ? 17.117 13.272 -31.083 1.00 59.06 222 ASN A CA 1
ATOM 1763 C C . ASN A 1 222 ? 17.585 14.712 -30.796 1.00 59.06 222 ASN A C 1
ATOM 1765 O O . ASN A 1 222 ? 18.553 15.182 -31.398 1.00 59.06 222 ASN A O 1
ATOM 1769 N N . THR A 1 223 ? 16.930 15.439 -29.886 1.00 58.31 223 THR A N 1
ATOM 1770 C CA . THR A 1 223 ? 17.320 16.814 -29.537 1.00 58.31 223 THR A CA 1
ATOM 1771 C C . THR A 1 223 ? 18.383 16.877 -28.435 1.00 58.31 223 THR A C 1
ATOM 1773 O O . THR A 1 223 ? 18.276 16.231 -27.395 1.00 58.31 223 THR A O 1
ATOM 1776 N N . ASN A 1 224 ? 19.410 17.715 -28.623 1.00 54.34 224 ASN A N 1
ATOM 1777 C CA . ASN A 1 224 ? 20.401 18.032 -27.584 1.00 54.34 224 ASN A CA 1
ATOM 1778 C C . ASN A 1 224 ? 19.726 18.689 -26.366 1.00 54.34 224 ASN A C 1
ATOM 1780 O O . ASN A 1 224 ? 18.871 19.558 -26.549 1.00 54.34 224 ASN A O 1
ATOM 1784 N N . ARG A 1 225 ? 20.146 18.327 -25.136 1.00 51.69 225 ARG A N 1
ATOM 1785 C CA . ARG A 1 225 ? 19.548 18.753 -23.839 1.00 51.69 225 ARG A CA 1
ATOM 1786 C C . ARG A 1 225 ? 19.194 20.243 -23.737 1.00 51.69 225 ARG A C 1
ATOM 1788 O O . ARG A 1 225 ? 18.272 20.597 -23.017 1.00 51.69 225 ARG A O 1
ATOM 1795 N N . THR A 1 226 ? 19.906 21.113 -24.444 1.00 48.56 226 THR A N 1
ATOM 1796 C CA . THR A 1 226 ? 19.726 22.571 -24.419 1.00 48.56 226 THR A CA 1
ATOM 1797 C C . THR A 1 226 ? 18.553 23.096 -25.260 1.00 48.56 226 THR A C 1
ATOM 1799 O O . THR A 1 226 ? 18.150 24.234 -25.049 1.00 48.56 226 THR A O 1
ATOM 1802 N N . ARG A 1 227 ? 17.973 22.305 -26.180 1.00 50.16 227 ARG A N 1
ATOM 1803 C CA . ARG A 1 227 ? 16.859 22.725 -27.067 1.00 50.16 227 ARG A CA 1
ATOM 1804 C C . ARG A 1 227 ? 15.509 22.054 -26.787 1.00 50.16 227 ARG A C 1
ATOM 1806 O O . ARG A 1 227 ? 14.533 22.380 -27.457 1.00 50.16 227 ARG A O 1
ATOM 1813 N N . TRP A 1 228 ? 15.442 21.160 -25.797 1.00 52.38 228 TRP A N 1
ATOM 1814 C CA . TRP A 1 228 ? 14.225 20.413 -25.436 1.00 52.38 228 TRP A CA 1
ATOM 1815 C C . TRP A 1 228 ? 13.030 21.327 -25.136 1.00 52.38 228 TRP A C 1
ATOM 1817 O O . TRP A 1 228 ? 11.926 21.075 -25.607 1.00 52.38 228 TRP A O 1
ATOM 1827 N N . TRP A 1 229 ? 13.271 22.429 -24.421 1.00 45.78 229 TRP A N 1
ATOM 1828 C CA . TRP A 1 229 ? 12.235 23.390 -24.041 1.00 45.78 229 TRP A CA 1
ATOM 1829 C C . TRP A 1 229 ? 11.610 24.119 -25.234 1.00 45.78 229 TRP A C 1
ATOM 1831 O O . TRP A 1 229 ? 10.411 24.347 -25.214 1.00 45.78 229 TRP A O 1
ATOM 1841 N N . MET A 1 230 ? 12.371 24.432 -26.293 1.00 47.22 230 MET A N 1
ATOM 1842 C CA . MET A 1 230 ? 11.821 25.115 -27.477 1.00 47.22 230 MET A CA 1
ATOM 1843 C C . MET A 1 230 ? 10.816 24.230 -28.223 1.00 47.22 230 MET A C 1
ATOM 1845 O O . MET A 1 230 ? 9.772 24.710 -28.639 1.00 47.22 230 MET A O 1
ATOM 1849 N N . HIS A 1 231 ? 11.092 22.928 -28.336 1.00 49.59 231 HIS A N 1
ATOM 1850 C CA . HIS A 1 231 ? 10.186 21.999 -29.014 1.00 49.59 231 HIS A CA 1
ATOM 1851 C C . HIS A 1 231 ? 8.990 21.571 -28.160 1.00 49.59 231 HIS A C 1
ATOM 1853 O O . HIS A 1 231 ? 7.958 21.226 -28.722 1.00 49.59 231 HIS A O 1
ATOM 1859 N N . ALA A 1 232 ? 9.112 21.603 -26.829 1.00 48.56 232 ALA A N 1
ATOM 1860 C CA . ALA A 1 232 ? 7.995 21.353 -25.921 1.00 48.56 232 ALA A CA 1
ATOM 1861 C C . ALA A 1 232 ? 7.052 22.566 -25.782 1.00 48.56 232 ALA A C 1
ATOM 1863 O O . ALA A 1 232 ? 5.871 22.380 -25.518 1.00 48.56 232 ALA A O 1
ATOM 1864 N N . HIS A 1 233 ? 7.547 23.800 -25.965 1.00 46.88 233 HIS A N 1
ATOM 1865 C CA . HIS A 1 233 ? 6.732 25.018 -25.841 1.00 46.88 233 HIS A CA 1
ATOM 1866 C C . HIS A 1 233 ? 5.898 25.349 -27.088 1.00 46.88 233 HIS A C 1
ATOM 1868 O O . HIS A 1 233 ? 4.865 25.999 -26.954 1.00 46.88 233 HIS A O 1
ATOM 1874 N N . ASP A 1 234 ? 6.302 24.867 -28.267 1.00 44.22 234 ASP A N 1
ATOM 1875 C CA . ASP A 1 234 ? 5.522 24.955 -29.516 1.00 44.22 234 ASP A CA 1
ATOM 1876 C C . ASP A 1 234 ? 4.319 23.976 -29.541 1.00 44.22 234 ASP A C 1
ATOM 1878 O O . ASP A 1 234 ? 3.708 23.760 -30.584 1.00 44.22 234 ASP A O 1
ATOM 1882 N N . MET A 1 235 ? 3.981 23.349 -28.406 1.00 50.62 235 MET A N 1
ATOM 1883 C CA . MET A 1 235 ? 2.949 22.308 -28.275 1.00 50.62 235 MET A CA 1
ATOM 1884 C C . MET A 1 235 ? 1.582 22.833 -27.789 1.00 50.62 235 MET A C 1
ATOM 1886 O O . MET A 1 235 ? 0.912 22.162 -26.999 1.00 50.62 235 MET A O 1
ATOM 1890 N N . HIS A 1 236 ? 1.157 24.006 -28.268 1.00 40.34 236 HIS A N 1
ATOM 1891 C CA . HIS A 1 236 ? -0.224 24.493 -28.133 1.00 40.34 236 HIS A CA 1
ATOM 1892 C C . HIS A 1 236 ? -0.961 24.478 -29.471 1.00 40.34 236 HIS A C 1
ATOM 1894 O O . HIS A 1 236 ? -0.397 24.994 -30.460 1.00 40.34 236 HIS A O 1
#

Organism: Dendroctonus ponderosae (NCBI:txid77166)

Sequence (236 aa):
MLRFLTSFFGNLFQIMLHLLTSKKNIIQNLLSIYVKTIGGSTLCIDVDPKCKVSYIKKLVAPQLGLEPNEMKVIFAGKELGDDIVIGENDQAVPLDLIRPNLKQVPCLACLEAPEIMFTFPCQNDHIACLYCFKQYCMSKLTERQFWQHPEYGYTLICPNGCADSFIKEIHHFRLLDDVNYERYHRFATEEFVLQAGGILCPQPGCGMGILGNYETMSKLQNTNRTRWWMHAHDMH

pLDDT: mean 79.57, std 17.3, range [38.81, 97.88]

Foldseek 3Di:
DPPPVVVVVVVVVVVVVVVVPPDPPPVQPWDWDWDQDPVGDIDIDTHRQQDFPLVVLVVVQVVVVHHSVVDWDADPNDTDDRRDRNNPPPDDDDPVQKDAQPVQQAAPPPRGRDGIWGFFQAPVRHIHRLVVVQVVLVVCLVVVNFDQDPQQFGWDADPVPGPPRTDRDCCSNVSHPPVSVVSSVLSSVLVVLVVLVWDFLPPVPGRDTDDDDPVLRVVLVPDDNVCNVVSVVVVD

Radius of gyration: 28.18 Å; Cα contacts (8 Å, |Δi|>4): 266; chains: 1; bounding box: 51×77×69 Å

Solvent-accessible surface area (backbone atoms only — not comparable to full-atom values): 14247 Å² total; per-residue (Å²): 132,78,75,65,59,61,58,54,57,52,51,54,50,51,51,52,49,53,61,73,66,48,68,80,76,64,77,76,70,61,41,78,45,78,49,72,46,96,87,71,50,73,46,80,46,77,38,58,42,82,41,35,44,49,55,53,30,61,65,47,20,62,80,71,77,42,56,45,88,78,59,81,51,72,54,97,90,38,78,59,55,52,82,45,43,77,48,78,80,73,84,71,85,84,57,83,45,56,43,74,34,85,81,54,61,52,14,75,82,80,62,51,50,55,65,52,28,35,45,39,60,36,97,79,60,49,40,26,35,60,65,57,47,40,52,51,53,51,52,32,58,74,69,67,62,55,43,81,38,97,86,44,40,62,27,52,59,35,94,84,69,48,72,86,9,56,46,63,66,57,72,60,53,63,72,39,56,72,72,57,36,54,51,47,55,50,51,41,52,52,52,52,32,48,74,73,69,25,48,63,45,85,53,89,94,63,59,52,70,46,78,70,58,72,73,58,49,54,53,58,74,72,46,58,88,88,53,50,64,64,68,61,66,71,72,118

Secondary structure (DSSP, 8-state):
--SSHHHHHHHHHHHHHHHHH---------EEEEEE-TTS-EEEEEE-TT-BHHHHHHHHTGGG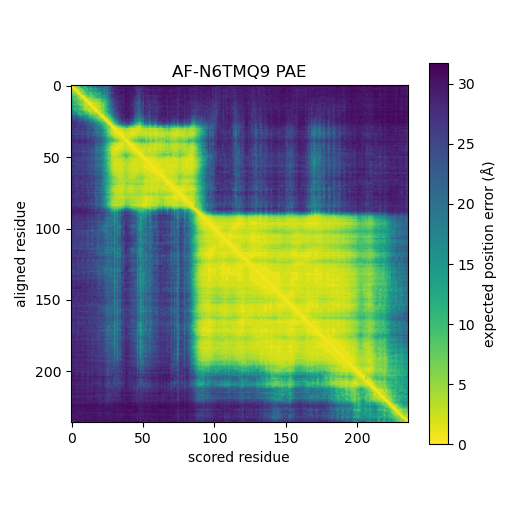T--TTT--EEETTEEEPTT-BTTSS------TTEEE-TT-PPPTTT----SEEEE-SSTT--EEEHHHHHHHHHHHHHTT--EEETTTEEE---TT--TT-----GGGGGGS-HHHHHHHHHHHHHHHHHHTT-EE--STTT--EE---HHHHHHHHTS-TTSHHHHHHT--

Nearest PDB structures (foldseek):
  5caw-assembly2_C  TM=9.707E-01  e=1.737E-17  Pediculus humanus corporis
  5caw-assembly1_A  TM=9.596E-01  e=3.195E-17  Pediculus humanus corporis
  8ikm-assembly1_A  TM=9.739E-01  e=1.485E-15  Homo sapiens
  8ikt-assembly1_A  TM=9.712E-01  e=7.700E-15  Homo sapiens
  6glc-assembly1_A  TM=6.575E-01  e=1.988E-16  Homo sapiens